Protein AF-A0A0B6YN36-F1 (afdb_monomer_lite)

Structure (mmCIF, N/CA/C/O backbone):
data_AF-A0A0B6YN36-F1
#
_entry.id   AF-A0A0B6YN36-F1
#
loop_
_atom_site.group_PDB
_atom_site.id
_atom_site.type_symbol
_atom_site.label_atom_id
_atom_site.label_alt_id
_atom_site.label_comp_id
_atom_site.label_asym_id
_atom_site.label_entity_id
_atom_site.label_seq_id
_atom_site.pdbx_PDB_ins_code
_atom_site.Cartn_x
_atom_site.Cartn_y
_atom_site.Cartn_z
_atom_site.occupancy
_atom_site.B_iso_or_equiv
_atom_site.auth_seq_id
_atom_site.auth_comp_id
_atom_site.auth_asym_id
_atom_site.auth_atom_id
_atom_site.pdbx_PDB_model_num
ATOM 1 N N . ALA A 1 1 ? -11.663 0.004 -3.589 1.00 54.53 1 ALA A N 1
ATOM 2 C CA . ALA A 1 1 ? -11.989 -1.313 -4.179 1.00 54.53 1 ALA A CA 1
ATOM 3 C C . ALA A 1 1 ? -11.837 -2.458 -3.167 1.00 54.53 1 ALA A C 1
ATOM 5 O O . ALA A 1 1 ? -12.835 -3.086 -2.861 1.00 54.53 1 ALA A O 1
ATOM 6 N N . THR A 1 2 ? -10.666 -2.686 -2.560 1.00 64.06 2 THR A N 1
ATOM 7 C CA . THR A 1 2 ? -10.446 -3.819 -1.628 1.00 64.06 2 THR A CA 1
ATOM 8 C C . THR A 1 2 ? -11.344 -3.810 -0.385 1.00 64.06 2 THR A C 1
ATOM 10 O O . THR A 1 2 ? -12.004 -4.803 -0.109 1.00 64.06 2 THR A O 1
ATOM 13 N N . VAL A 1 3 ? -11.452 -2.675 0.317 1.00 74.69 3 VAL A N 1
ATOM 14 C CA . VAL A 1 3 ? -12.303 -2.520 1.520 1.00 74.69 3 VAL A CA 1
ATOM 15 C C . VAL A 1 3 ? -13.787 -2.799 1.232 1.00 74.69 3 VAL A C 1
ATOM 17 O O . VAL A 1 3 ? -14.482 -3.404 2.041 1.00 74.69 3 VAL A O 1
ATOM 20 N N . LYS A 1 4 ? -14.256 -2.428 0.035 1.00 72.19 4 LYS A N 1
ATOM 21 C CA . LYS A 1 4 ? -15.615 -2.721 -0.438 1.00 72.19 4 LYS A CA 1
ATOM 22 C C . LYS A 1 4 ? -15.835 -4.221 -0.608 1.00 72.19 4 LYS A C 1
ATOM 24 O O . LYS A 1 4 ? -16.845 -4.742 -0.153 1.00 72.19 4 LYS A O 1
ATOM 29 N N . THR A 1 5 ? -14.889 -4.919 -1.232 1.00 72.25 5 THR A N 1
ATOM 30 C CA . THR A 1 5 ? -14.977 -6.374 -1.417 1.00 72.25 5 THR A CA 1
ATOM 31 C C . THR A 1 5 ? -14.881 -7.131 -0.086 1.00 72.25 5 THR A C 1
ATOM 33 O O . THR A 1 5 ? -15.433 -8.219 0.032 1.00 72.25 5 THR A O 1
ATOM 36 N N . LEU A 1 6 ? -14.255 -6.538 0.937 1.00 78.38 6 LEU A N 1
ATOM 37 C CA . LEU A 1 6 ? -14.277 -7.044 2.317 1.00 78.38 6 LEU A CA 1
ATOM 38 C C . LEU A 1 6 ? -15.616 -6.794 3.040 1.00 78.38 6 LEU A C 1
ATOM 40 O O . LEU A 1 6 ? -15.822 -7.310 4.135 1.00 78.38 6 LEU A O 1
ATOM 44 N N . GLY A 1 7 ? -16.532 -6.020 2.449 1.00 81.19 7 GLY A N 1
ATOM 45 C CA . GLY A 1 7 ? -17.856 -5.742 3.008 1.00 81.19 7 GLY A CA 1
ATOM 46 C C . GLY A 1 7 ? -17.851 -4.781 4.197 1.00 81.19 7 GLY A C 1
ATOM 47 O O . GLY A 1 7 ? -18.802 -4.777 4.973 1.00 81.19 7 GLY A O 1
ATOM 48 N N . TRP A 1 8 ? -16.793 -3.985 4.374 1.00 87.88 8 TRP A N 1
ATOM 49 C CA . TRP A 1 8 ? -16.744 -3.002 5.456 1.00 87.88 8 TRP A CA 1
ATOM 50 C C . TRP A 1 8 ? -17.666 -1.827 5.123 1.00 87.88 8 TRP A C 1
ATOM 52 O O . TRP A 1 8 ? -17.735 -1.398 3.972 1.00 87.88 8 TRP A O 1
ATOM 62 N N . THR A 1 9 ? -18.377 -1.311 6.122 1.00 88.00 9 THR A N 1
ATOM 63 C CA . THR A 1 9 ? -19.342 -0.208 5.951 1.00 88.00 9 THR A CA 1
ATOM 64 C C . THR A 1 9 ? -19.030 0.999 6.823 1.00 88.00 9 THR A C 1
ATOM 66 O O . THR A 1 9 ? -19.463 2.101 6.500 1.00 88.00 9 THR A O 1
ATOM 69 N N . ASP A 1 10 ? -18.278 0.797 7.903 1.00 90.62 10 ASP A N 1
ATOM 70 C CA . ASP A 1 10 ? -17.895 1.825 8.859 1.00 90.62 10 ASP A CA 1
ATOM 71 C C . ASP A 1 10 ? -16.435 1.614 9.268 1.00 90.62 10 ASP A C 1
ATOM 73 O O . ASP A 1 10 ? -16.076 0.525 9.716 1.00 90.62 10 ASP A O 1
ATOM 77 N N . VAL A 1 11 ? -15.576 2.606 9.020 1.00 92.62 11 VAL A N 1
ATOM 78 C CA . VAL A 1 11 ? -14.118 2.462 9.149 1.00 92.62 11 VAL A CA 1
ATOM 79 C C . VAL A 1 11 ? -13.475 3.682 9.806 1.00 92.62 11 VAL A C 1
ATOM 81 O O . VAL A 1 11 ? -13.771 4.827 9.457 1.00 92.62 11 VAL A O 1
ATOM 84 N N . ALA A 1 12 ? -12.529 3.441 10.712 1.00 95.44 12 ALA A N 1
ATOM 85 C CA . ALA A 1 12 ? -11.555 4.446 11.123 1.00 95.44 12 ALA A CA 1
ATOM 86 C C . ALA A 1 12 ? -10.439 4.522 10.070 1.00 95.44 12 ALA A C 1
ATOM 88 O O . ALA A 1 12 ? -9.850 3.501 9.723 1.00 95.44 12 ALA A O 1
ATOM 89 N N . PHE A 1 13 ? -10.140 5.711 9.548 1.00 95.31 13 PHE A N 1
ATOM 90 C CA . PHE A 1 13 ? -9.098 5.919 8.539 1.00 95.31 13 PHE A CA 1
ATOM 91 C C . PHE A 1 13 ? -7.965 6.763 9.118 1.00 95.31 13 PHE A C 1
ATOM 93 O O . PHE A 1 13 ? -8.130 7.963 9.324 1.00 95.31 13 PHE A O 1
ATOM 100 N N . LEU A 1 14 ? -6.821 6.136 9.369 1.00 97.00 14 LEU A N 1
ATOM 101 C CA . LEU A 1 14 ? -5.641 6.745 9.965 1.00 97.00 14 LEU A CA 1
ATOM 102 C C . LEU A 1 14 ? -4.630 7.090 8.869 1.00 97.00 14 LEU A C 1
ATOM 104 O O . LEU A 1 14 ? -4.188 6.199 8.144 1.00 97.00 14 LEU A O 1
ATOM 108 N N . ALA A 1 15 ? -4.221 8.354 8.773 1.00 94.69 15 ALA A N 1
ATOM 109 C CA . ALA A 1 15 ? -3.165 8.796 7.858 1.00 94.69 15 ALA A CA 1
ATOM 110 C C . ALA A 1 15 ? -2.418 10.016 8.411 1.00 94.69 15 ALA A C 1
ATOM 112 O O . ALA A 1 15 ? -2.969 10.766 9.216 1.00 94.69 15 ALA A O 1
ATOM 113 N N . GLN A 1 16 ? -1.170 10.226 7.983 1.00 90.38 16 GLN A N 1
ATOM 114 C CA . GLN A 1 16 ? -0.423 11.449 8.316 1.00 90.38 16 GLN A CA 1
ATOM 115 C C . GLN A 1 16 ? -0.814 12.601 7.384 1.00 90.38 16 GLN A C 1
ATOM 117 O O . GLN A 1 16 ? -1.355 13.611 7.836 1.00 90.38 16 GLN A O 1
ATOM 122 N N . ASP A 1 17 ? -0.603 12.401 6.080 1.00 79.38 17 ASP A N 1
ATOM 123 C CA . ASP A 1 17 ? -0.601 13.509 5.117 1.00 79.38 17 ASP A CA 1
ATOM 124 C C . ASP A 1 17 ? -1.552 13.307 3.931 1.00 79.38 17 ASP A C 1
ATOM 126 O O . ASP A 1 17 ? -1.971 14.278 3.305 1.00 79.38 17 ASP A O 1
ATOM 130 N N . ASP A 1 18 ? -1.928 12.063 3.624 1.00 84.62 18 ASP A N 1
ATOM 131 C CA . ASP A 1 18 ? -2.767 11.753 2.467 1.00 84.62 18 ASP A CA 1
ATOM 132 C C . ASP A 1 18 ? -4.143 11.224 2.884 1.00 84.62 18 ASP A C 1
ATOM 134 O O . ASP A 1 18 ? -4.316 10.069 3.267 1.00 84.62 18 ASP A O 1
ATOM 138 N N . PHE A 1 19 ? -5.141 12.095 2.764 1.00 86.69 19 PHE A N 1
ATOM 139 C CA . PHE A 1 19 ? -6.553 11.766 2.960 1.00 86.69 19 PHE A CA 1
ATOM 140 C C . PHE A 1 19 ? -7.330 11.704 1.643 1.00 86.69 19 PHE A C 1
ATOM 142 O O . PHE A 1 19 ? -8.551 11.541 1.663 1.00 86.69 19 PHE A O 1
ATOM 149 N N . SER A 1 20 ? -6.658 11.789 0.488 1.00 85.19 20 SER A N 1
ATOM 150 C CA . SER A 1 20 ? -7.321 11.670 -0.814 1.00 85.19 20 SER A CA 1
ATOM 151 C C . SER A 1 20 ? -8.151 10.380 -0.973 1.00 85.19 20 SER A C 1
ATOM 153 O O . SER A 1 20 ? -9.236 10.461 -1.564 1.00 85.19 20 SER A O 1
ATOM 155 N N . PRO A 1 21 ? -7.787 9.221 -0.368 1.00 84.62 21 PRO A N 1
ATOM 156 C CA . PRO A 1 21 ? -8.627 8.026 -0.447 1.00 84.62 21 PRO A CA 1
ATOM 157 C C . PRO A 1 21 ? -9.983 8.169 0.260 1.00 84.62 21 PRO A C 1
ATOM 159 O O . PRO A 1 21 ? -10.945 7.512 -0.138 1.00 84.62 21 PRO A O 1
ATOM 162 N N . VAL A 1 22 ? -10.103 9.040 1.272 1.00 84.44 22 VAL A N 1
ATOM 163 C CA . VAL A 1 22 ? -11.345 9.216 2.050 1.00 84.44 22 VAL A CA 1
ATOM 164 C C . VAL A 1 22 ? -12.499 9.690 1.174 1.00 84.44 22 VAL A C 1
ATOM 166 O O . VAL A 1 22 ? -13.628 9.230 1.349 1.00 84.44 22 VAL A O 1
ATOM 169 N N . LEU A 1 23 ? -12.229 10.566 0.201 1.00 79.50 23 LEU A N 1
ATOM 170 C CA . LEU A 1 23 ? -13.250 11.044 -0.736 1.00 79.50 23 LEU A CA 1
ATOM 171 C C . LEU A 1 23 ? -13.818 9.884 -1.558 1.00 79.50 23 LEU A C 1
ATOM 173 O O . LEU A 1 23 ? -15.033 9.703 -1.628 1.00 79.50 23 LEU A O 1
ATOM 177 N N . SER A 1 24 ? -12.934 9.043 -2.096 1.00 78.75 24 SER A N 1
ATOM 178 C CA . SER A 1 24 ? -13.323 7.859 -2.868 1.00 78.75 24 SER A CA 1
ATOM 179 C C . SER A 1 24 ? -14.121 6.860 -2.023 1.00 78.75 24 SER A C 1
ATOM 181 O O . SER A 1 24 ? -15.105 6.299 -2.498 1.00 78.75 24 SER A O 1
ATOM 183 N N . LEU A 1 25 ? -13.748 6.669 -0.752 1.00 80.56 25 LEU A N 1
ATOM 184 C CA . LEU A 1 25 ? -14.471 5.789 0.174 1.00 80.56 25 LEU A CA 1
ATOM 185 C C . LEU A 1 25 ? -15.880 6.316 0.498 1.00 80.56 25 LEU A C 1
ATOM 187 O O . LEU A 1 25 ? -16.833 5.540 0.520 1.00 80.56 25 LEU A O 1
ATOM 191 N N . ARG A 1 26 ? -16.049 7.631 0.684 1.00 73.88 26 ARG A N 1
ATOM 192 C CA . ARG A 1 26 ? -17.368 8.237 0.945 1.00 73.88 26 ARG A CA 1
ATOM 193 C C . ARG A 1 26 ? -18.327 8.106 -0.236 1.00 73.88 26 ARG A C 1
ATOM 195 O O . ARG A 1 26 ? -19.510 7.841 -0.029 1.00 73.88 26 ARG A O 1
ATOM 202 N N . HIS A 1 27 ? -17.834 8.251 -1.467 1.00 73.56 27 HIS A N 1
ATOM 203 C CA . HIS A 1 27 ? -18.650 8.049 -2.671 1.00 73.56 27 HIS A CA 1
ATOM 204 C C . HIS A 1 27 ? -19.194 6.616 -2.793 1.00 73.56 27 HIS A C 1
ATOM 206 O O . HIS A 1 27 ? -20.240 6.398 -3.399 1.00 73.56 27 HIS A O 1
ATOM 212 N N . GLU A 1 28 ? -18.540 5.656 -2.144 1.00 71.38 28 GLU A N 1
ATOM 213 C CA . GLU A 1 28 ? -18.919 4.241 -2.101 1.00 71.38 28 GLU A CA 1
ATOM 214 C C . GLU A 1 28 ? -19.850 3.897 -0.916 1.00 71.38 28 GLU A C 1
ATOM 216 O O . GLU A 1 28 ? -20.014 2.727 -0.580 1.00 71.38 28 GLU A O 1
ATOM 221 N N . LYS A 1 29 ? -20.487 4.899 -0.286 1.00 78.31 29 LYS A N 1
ATOM 222 C CA . LYS A 1 29 ? -21.401 4.759 0.871 1.00 78.31 29 LYS A CA 1
ATOM 223 C C . LYS A 1 29 ? -20.761 4.164 2.136 1.00 78.31 29 LYS A C 1
ATOM 225 O O . LYS A 1 29 ? -21.487 3.707 3.017 1.00 78.31 29 LYS A O 1
ATOM 230 N N . LEU A 1 30 ? -19.434 4.197 2.260 1.00 84.50 30 LEU A N 1
ATOM 231 C CA . LEU A 1 30 ? -18.767 3.897 3.526 1.00 84.50 30 LEU A CA 1
ATOM 232 C C . LEU A 1 30 ? -18.851 5.096 4.472 1.00 84.50 30 LEU A C 1
ATOM 234 O O . LEU A 1 30 ? -18.564 6.234 4.084 1.00 84.50 30 LEU A O 1
ATOM 238 N N . GLN A 1 31 ? -19.175 4.831 5.734 1.00 88.69 31 GLN A N 1
ATOM 239 C CA . GLN A 1 31 ? -18.912 5.769 6.814 1.00 88.69 31 GLN A CA 1
ATOM 240 C C . GLN A 1 31 ? -17.415 5.737 7.119 1.00 88.69 31 GLN A C 1
ATOM 242 O O . GLN A 1 31 ? -16.824 4.680 7.331 1.00 88.69 31 GLN A O 1
ATOM 247 N N . VAL A 1 32 ? -16.783 6.908 7.062 1.00 91.00 32 VAL A N 1
ATOM 248 C CA . VAL A 1 32 ? -15.342 7.047 7.272 1.00 91.00 32 VAL A CA 1
ATOM 249 C C . VAL A 1 32 ? -15.111 8.066 8.368 1.00 91.00 32 VAL A C 1
ATOM 251 O O . VAL A 1 32 ? -15.502 9.231 8.221 1.00 91.00 32 VAL A O 1
ATOM 254 N N . TRP A 1 33 ? -14.436 7.632 9.425 1.00 94.06 33 TRP A N 1
ATOM 255 C CA . TRP A 1 33 ? -13.959 8.483 10.502 1.00 94.06 33 TRP A CA 1
ATOM 256 C C . TRP A 1 33 ? -12.461 8.759 10.314 1.00 94.06 33 TRP A C 1
ATOM 258 O O . TRP A 1 33 ? -11.636 7.889 10.599 1.00 94.06 33 TRP A O 1
ATOM 268 N N . PRO A 1 34 ? -12.091 9.922 9.749 1.00 93.50 34 PRO A N 1
ATOM 269 C CA . PRO A 1 34 ? -10.696 10.250 9.505 1.00 93.50 34 PRO A CA 1
ATOM 270 C C . PRO A 1 34 ? -10.000 10.636 10.813 1.00 93.50 34 PRO A C 1
ATOM 272 O O . PRO A 1 34 ? -10.441 11.543 11.515 1.00 93.50 34 PRO A O 1
ATOM 275 N N . LEU A 1 35 ? -8.876 9.987 11.091 1.00 94.50 35 LEU A N 1
ATOM 276 C CA . LEU A 1 35 ? -7.977 10.276 12.198 1.00 94.50 35 LEU A CA 1
ATOM 277 C C . LEU A 1 35 ? -6.630 10.721 11.636 1.00 94.50 35 LEU A C 1
ATOM 279 O O . LEU A 1 35 ? -5.944 9.969 10.937 1.00 94.50 35 LEU A O 1
ATOM 283 N N . ARG A 1 36 ? -6.243 11.960 11.941 1.00 94.38 36 ARG A N 1
ATOM 284 C CA . ARG A 1 36 ? -4.934 12.485 11.558 1.00 94.38 36 ARG A CA 1
ATOM 285 C C . ARG A 1 36 ? -3.878 12.022 12.541 1.00 94.38 36 ARG A C 1
ATOM 287 O O . ARG A 1 36 ? -3.927 12.376 13.711 1.00 94.38 36 ARG A O 1
ATOM 294 N N . LEU A 1 37 ? -2.934 11.239 12.038 1.00 95.69 37 LEU A N 1
ATOM 295 C CA . LEU A 1 37 ? -1.740 10.834 12.762 1.00 95.69 37 LEU A CA 1
ATOM 296 C C . LEU A 1 37 ? -0.782 12.029 12.931 1.00 95.69 37 LEU A C 1
ATOM 298 O O . LEU A 1 37 ? -0.798 12.935 12.093 1.00 95.69 37 LEU A O 1
ATOM 302 N N . PRO A 1 38 ? 0.092 12.023 13.956 1.00 94.00 38 PRO A N 1
ATOM 303 C CA . PRO A 1 38 ? 1.095 13.070 14.128 1.00 94.00 38 PRO A CA 1
ATOM 304 C C . PRO A 1 38 ? 1.993 13.213 12.896 1.00 94.00 38 PRO A C 1
ATOM 306 O O . PRO A 1 38 ? 2.371 12.224 12.259 1.00 94.00 38 PRO A O 1
ATOM 309 N N . ASN A 1 39 ? 2.394 14.448 12.584 1.00 88.31 39 ASN A N 1
ATOM 310 C CA . ASN A 1 39 ? 3.251 14.731 11.425 1.00 88.31 39 ASN A CA 1
ATOM 311 C C . ASN A 1 39 ? 4.633 14.056 11.545 1.00 88.31 39 ASN A C 1
ATOM 313 O O . ASN A 1 39 ? 5.259 13.730 10.540 1.00 88.31 39 ASN A O 1
ATOM 317 N N . MET A 1 40 ? 5.116 13.823 12.770 1.00 89.31 40 MET A N 1
ATOM 318 C CA . MET A 1 40 ? 6.363 13.105 13.033 1.00 89.31 40 MET A CA 1
ATOM 319 C C . MET A 1 40 ? 6.110 11.961 14.010 1.00 89.31 40 MET A C 1
ATOM 321 O O . MET A 1 40 ? 5.694 12.192 15.136 1.00 89.31 40 MET A O 1
ATOM 325 N N . ILE A 1 41 ? 6.396 10.728 13.588 1.00 92.12 41 ILE A N 1
ATOM 326 C CA . ILE A 1 41 ? 6.287 9.534 14.435 1.00 92.12 41 ILE A CA 1
ATOM 327 C C . ILE A 1 41 ? 7.621 8.798 14.393 1.00 92.12 41 ILE A C 1
ATOM 329 O O . ILE A 1 41 ? 7.884 7.982 13.508 1.00 92.12 41 ILE A O 1
ATOM 333 N N . SER A 1 42 ? 8.484 9.097 15.359 1.00 89.25 42 SER A N 1
ATOM 334 C CA . SER A 1 42 ? 9.793 8.449 15.495 1.00 89.25 42 SER A CA 1
ATOM 335 C C . SER A 1 42 ? 9.735 7.189 16.359 1.00 89.25 42 SER A C 1
ATOM 337 O O . SER A 1 42 ? 10.513 6.260 16.141 1.00 89.25 42 SER A O 1
ATOM 339 N N . THR A 1 43 ? 8.792 7.119 17.303 1.00 93.88 43 THR A N 1
ATOM 340 C CA . THR A 1 43 ? 8.650 5.996 18.238 1.00 93.88 43 THR A CA 1
ATOM 341 C C . THR A 1 43 ? 7.186 5.621 18.452 1.00 93.88 43 THR A C 1
ATOM 343 O O . THR A 1 43 ? 6.284 6.423 18.228 1.00 93.88 43 THR A O 1
ATOM 346 N N . SER A 1 44 ? 6.943 4.399 18.928 1.00 92.44 44 SER A N 1
ATOM 347 C CA . SER A 1 44 ? 5.603 3.939 19.316 1.00 92.44 44 SER A CA 1
ATOM 348 C C . SER A 1 44 ? 5.075 4.578 20.603 1.00 92.44 44 SER A C 1
ATOM 350 O O . SER A 1 44 ? 3.902 4.415 20.913 1.00 92.44 44 SER A O 1
ATOM 352 N N . SER A 1 45 ? 5.925 5.257 21.375 1.00 94.19 45 SER A N 1
ATOM 353 C CA . SER A 1 45 ? 5.563 5.878 22.659 1.00 94.19 45 SER A CA 1
ATOM 354 C C . SER A 1 45 ? 5.309 7.381 22.535 1.00 94.19 45 SER A C 1
ATOM 356 O O . SER A 1 45 ? 5.226 8.070 23.548 1.00 94.19 45 SER A O 1
ATOM 358 N N . ASP A 1 46 ? 5.216 7.891 21.306 1.00 95.44 46 ASP A N 1
ATOM 359 C CA . ASP A 1 46 ? 4.853 9.278 21.038 1.00 95.44 46 ASP A CA 1
ATOM 360 C C . ASP A 1 46 ? 3.502 9.618 21.692 1.00 95.44 46 ASP A C 1
ATOM 362 O O . ASP A 1 46 ? 2.518 8.897 21.519 1.00 95.44 46 ASP A O 1
ATOM 366 N N . SER A 1 47 ? 3.459 10.686 22.489 1.00 94.50 47 SER A N 1
ATOM 367 C CA . SER A 1 47 ? 2.294 11.004 23.322 1.00 94.50 47 SER A CA 1
ATOM 368 C C . SER A 1 47 ? 1.073 11.409 22.499 1.00 94.50 47 SER A C 1
ATOM 370 O O . SER A 1 47 ? -0.056 11.094 22.884 1.00 94.50 47 SER A O 1
ATOM 372 N N . GLU A 1 48 ? 1.277 12.069 21.358 1.00 95.62 48 GLU A N 1
ATOM 373 C CA . GLU A 1 48 ? 0.191 12.459 20.466 1.00 95.62 48 GLU A CA 1
ATOM 374 C C . GLU A 1 48 ? -0.380 11.232 19.748 1.00 95.62 48 GLU A C 1
ATOM 376 O O . GLU A 1 48 ? -1.600 11.050 19.728 1.00 95.62 48 GLU A O 1
ATOM 381 N N . LEU A 1 49 ? 0.485 10.336 19.259 1.00 97.19 49 LEU A N 1
ATOM 382 C CA . LEU A 1 49 ? 0.084 9.043 18.702 1.00 97.19 49 LEU A CA 1
ATOM 383 C C . LEU A 1 49 ? -0.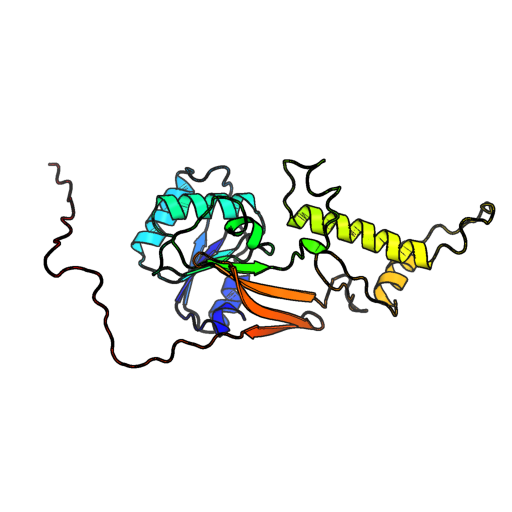712 8.221 19.720 1.00 97.19 49 LEU A C 1
ATOM 385 O O . LEU A 1 49 ? -1.772 7.693 19.390 1.00 97.19 49 LEU A O 1
ATOM 389 N N . GLN A 1 50 ? -0.220 8.120 20.957 1.00 96.69 50 GLN A N 1
ATOM 390 C CA . GLN A 1 50 ? -0.892 7.386 22.029 1.00 96.69 50 GLN A CA 1
ATOM 391 C C . GLN A 1 50 ? -2.284 7.961 22.304 1.00 96.69 50 GLN A C 1
ATOM 393 O O . GLN A 1 50 ? -3.247 7.204 22.377 1.00 96.69 50 GLN A O 1
ATOM 398 N N . ARG A 1 51 ? -2.419 9.291 22.374 1.00 96.50 51 ARG A N 1
ATOM 399 C CA . ARG A 1 51 ? -3.714 9.961 22.562 1.00 96.50 51 ARG A CA 1
ATOM 400 C C . ARG A 1 51 ? -4.706 9.629 21.445 1.00 96.50 51 ARG A C 1
ATOM 402 O O . ARG A 1 51 ? -5.843 9.283 21.741 1.00 96.50 51 ARG A O 1
ATOM 409 N N . ILE A 1 52 ? -4.273 9.689 20.185 1.00 96.75 52 ILE A N 1
ATOM 410 C CA . ILE A 1 52 ? -5.123 9.370 19.024 1.00 96.75 52 ILE A CA 1
ATOM 411 C C . ILE A 1 52 ? -5.571 7.906 19.052 1.00 96.75 52 ILE A C 1
ATOM 413 O O . ILE A 1 52 ? -6.721 7.595 18.753 1.00 96.75 52 ILE A O 1
ATOM 417 N N . LEU A 1 53 ? -4.678 6.987 19.419 1.00 96.69 53 LEU A N 1
ATOM 418 C CA . LEU A 1 53 ? -5.022 5.569 19.504 1.00 96.69 53 LEU A CA 1
ATOM 419 C C . LEU A 1 53 ? -5.911 5.247 20.715 1.00 96.69 53 LEU A C 1
ATOM 421 O O . LEU A 1 53 ? -6.734 4.340 20.630 1.00 96.69 53 LEU A O 1
ATOM 425 N N . ILE A 1 54 ? -5.802 5.992 21.816 1.00 96.19 54 ILE A N 1
ATOM 426 C CA . ILE A 1 54 ? -6.753 5.902 22.934 1.00 96.19 54 ILE A CA 1
ATOM 427 C C . ILE A 1 54 ? -8.146 6.346 22.474 1.00 96.19 54 ILE A C 1
ATOM 429 O O . ILE A 1 54 ? -9.102 5.608 22.684 1.00 96.19 54 ILE A O 1
ATOM 433 N N . GLU A 1 55 ? -8.254 7.469 21.760 1.00 95.56 55 GLU A N 1
ATOM 434 C CA . GLU A 1 55 ? -9.525 7.929 21.179 1.00 95.56 55 GLU A CA 1
ATOM 435 C C . GLU A 1 55 ? -10.108 6.891 20.202 1.00 95.56 55 GLU A C 1
ATOM 437 O O . GLU A 1 55 ? -11.301 6.589 20.229 1.00 95.56 55 GLU A O 1
ATOM 442 N N . LEU A 1 56 ? -9.257 6.266 19.379 1.00 95.38 56 LEU A N 1
ATOM 443 C CA . LEU A 1 56 ? -9.670 5.158 18.517 1.00 95.38 56 LEU A CA 1
ATOM 444 C C . LEU A 1 56 ? -10.220 3.980 19.327 1.00 95.38 56 LEU A C 1
ATOM 446 O O . LEU A 1 56 ? -11.245 3.412 18.954 1.00 95.38 56 LEU A O 1
ATOM 450 N N . ARG A 1 57 ? -9.572 3.617 20.434 1.00 93.38 57 ARG A N 1
ATOM 451 C CA . ARG A 1 57 ? -10.038 2.539 21.311 1.00 93.38 57 ARG A CA 1
ATOM 452 C C . ARG A 1 57 ? -11.400 2.851 21.922 1.00 93.38 57 ARG A C 1
ATOM 454 O O . ARG A 1 57 ? -12.267 1.986 21.929 1.00 93.38 57 ARG A O 1
ATOM 461 N N . GLU A 1 58 ? -11.584 4.074 22.404 1.00 93.00 58 GLU A N 1
ATOM 462 C CA . GLU A 1 58 ? -12.835 4.548 23.007 1.00 93.00 58 GLU A CA 1
ATOM 463 C C . GLU A 1 58 ? -13.981 4.647 21.993 1.00 93.00 58 GLU A C 1
ATOM 465 O O . GLU A 1 58 ? -15.146 4.586 22.372 1.00 93.00 58 GLU A O 1
ATOM 470 N N . SER A 1 59 ? -13.668 4.749 20.698 1.00 91.25 59 SER A N 1
ATOM 471 C CA . SER A 1 59 ? -14.677 4.750 19.635 1.00 91.25 59 SER A CA 1
ATOM 472 C C . SER A 1 59 ? -15.311 3.381 19.355 1.00 91.25 59 SER A C 1
ATOM 474 O O . SER A 1 59 ? -16.274 3.321 18.593 1.00 91.25 59 SER A O 1
ATOM 476 N N . GLU A 1 60 ? -14.754 2.293 19.909 1.00 89.06 60 GLU A N 1
ATOM 477 C CA . GLU A 1 60 ? -15.214 0.901 19.732 1.00 89.06 60 GLU A CA 1
ATOM 478 C C . GLU A 1 60 ? -15.318 0.439 18.265 1.00 89.06 60 GLU A C 1
ATOM 480 O O . GLU A 1 60 ? -16.023 -0.511 17.925 1.00 89.06 60 GLU A O 1
ATOM 485 N N . ARG A 1 61 ? -14.590 1.096 17.358 1.00 90.69 61 ARG A N 1
ATOM 486 C CA . ARG A 1 61 ? -14.604 0.756 15.935 1.00 90.69 61 ARG A CA 1
ATOM 487 C C . ARG A 1 61 ? -13.813 -0.514 15.666 1.00 90.69 61 ARG A C 1
ATOM 489 O O . ARG A 1 61 ? -12.627 -0.614 15.963 1.00 90.69 61 ARG A O 1
ATOM 496 N N . GLU A 1 62 ? -14.464 -1.455 14.997 1.00 92.31 62 GLU A N 1
ATOM 497 C CA . GLU A 1 62 ? -13.888 -2.766 14.697 1.00 92.31 62 GLU A CA 1
ATOM 498 C C . GLU A 1 62 ? -13.063 -2.803 13.405 1.00 92.31 62 GLU A C 1
ATOM 500 O O . GLU A 1 62 ? -12.410 -3.808 13.132 1.00 92.31 62 GLU A O 1
ATOM 505 N N . LYS A 1 63 ? -13.126 -1.763 12.564 1.00 93.88 63 LYS A N 1
ATOM 506 C CA . LYS A 1 63 ? -12.463 -1.731 11.251 1.00 93.88 63 LYS A CA 1
ATOM 507 C C . LYS A 1 63 ? -11.578 -0.500 11.129 1.00 93.88 63 LYS A C 1
ATOM 509 O O . LYS A 1 63 ? -12.063 0.633 11.148 1.00 93.88 63 LYS A O 1
ATOM 514 N N . CYS A 1 64 ? -10.286 -0.733 10.944 1.00 95.50 64 CYS A N 1
ATOM 515 C CA . CYS A 1 64 ? -9.268 0.305 10.864 1.00 95.50 64 CYS A CA 1
ATOM 516 C C . CYS A 1 64 ? -8.533 0.226 9.528 1.00 95.50 64 CYS A C 1
ATOM 518 O O . CYS A 1 64 ? -8.168 -0.852 9.066 1.00 95.50 64 CYS A O 1
ATOM 520 N N . ILE A 1 65 ? -8.271 1.373 8.914 1.00 95.50 65 ILE A N 1
ATOM 521 C CA . ILE A 1 65 ? -7.398 1.508 7.750 1.00 95.50 65 ILE A CA 1
ATOM 522 C C . ILE A 1 65 ? -6.211 2.357 8.179 1.00 95.50 65 ILE A C 1
ATOM 524 O O . ILE A 1 65 ? -6.388 3.504 8.573 1.00 95.50 65 ILE A O 1
ATOM 528 N N . LEU A 1 66 ? -5.007 1.803 8.082 1.00 96.19 66 LEU A N 1
ATOM 529 C CA . LEU A 1 66 ? -3.760 2.525 8.278 1.00 96.19 66 LEU A CA 1
ATOM 530 C C . LEU A 1 66 ? -3.148 2.838 6.915 1.00 96.19 66 LEU A C 1
ATOM 532 O O . LEU A 1 66 ? -2.641 1.945 6.229 1.00 96.19 66 LEU A O 1
ATOM 536 N N . HIS A 1 67 ? -3.200 4.113 6.533 1.00 95.25 67 HIS A N 1
ATOM 537 C CA . HIS A 1 67 ? -2.682 4.603 5.265 1.00 95.25 67 HIS A CA 1
ATOM 538 C C . HIS A 1 67 ? -1.365 5.356 5.435 1.00 95.25 67 HIS A C 1
ATOM 540 O O . HIS A 1 67 ? -1.323 6.456 5.988 1.00 95.25 67 HIS A O 1
ATOM 546 N N . SER A 1 68 ? -0.273 4.756 4.958 1.00 92.56 68 SER A N 1
ATOM 547 C CA . SER A 1 68 ? 1.041 5.400 4.897 1.00 92.56 68 SER A CA 1
ATOM 548 C C . SER A 1 68 ? 1.980 4.659 3.946 1.00 92.56 68 SER A C 1
ATOM 550 O O . SER A 1 68 ? 2.034 3.430 3.940 1.00 92.56 68 SER A O 1
ATOM 552 N N . ASN A 1 69 ? 2.780 5.422 3.199 1.00 88.12 69 ASN A N 1
ATOM 553 C CA . ASN A 1 69 ? 3.894 4.900 2.401 1.00 88.12 69 ASN A CA 1
ATOM 554 C C . ASN A 1 69 ? 5.214 4.861 3.192 1.00 88.12 69 ASN A C 1
ATOM 556 O O . ASN A 1 69 ? 6.242 4.459 2.657 1.00 88.12 69 ASN A O 1
ATOM 560 N N . ASN A 1 70 ? 5.213 5.285 4.460 1.00 90.81 70 ASN A N 1
ATOM 561 C CA . ASN A 1 70 ? 6.395 5.286 5.312 1.00 90.81 70 ASN A CA 1
ATOM 562 C C . ASN A 1 70 ? 6.390 4.060 6.234 1.00 90.81 70 ASN A C 1
ATOM 564 O O . ASN A 1 70 ? 5.611 3.974 7.187 1.00 90.81 70 ASN A O 1
ATOM 568 N N . ARG A 1 71 ? 7.322 3.134 5.991 1.00 90.19 71 ARG A N 1
ATOM 569 C CA . ARG A 1 71 ? 7.490 1.905 6.778 1.00 90.19 71 ARG A CA 1
ATOM 570 C C . ARG A 1 71 ? 7.601 2.161 8.282 1.00 90.19 71 ARG A C 1
ATOM 572 O O . ARG A 1 71 ? 7.000 1.441 9.078 1.00 90.19 71 ARG A O 1
ATOM 579 N N . ASN A 1 72 ? 8.385 3.162 8.682 1.00 90.88 72 ASN A N 1
ATOM 580 C CA . ASN A 1 72 ? 8.651 3.437 10.095 1.00 90.88 72 ASN A CA 1
ATOM 581 C C . ASN A 1 72 ? 7.392 3.923 10.810 1.00 90.88 72 ASN A C 1
ATOM 583 O O . ASN A 1 72 ? 7.137 3.522 11.943 1.00 90.88 72 ASN A O 1
ATOM 587 N N . VAL A 1 73 ? 6.576 4.719 10.122 1.00 93.25 73 VAL A N 1
ATOM 588 C CA . VAL A 1 73 ? 5.278 5.173 10.628 1.00 93.25 73 VAL A CA 1
ATOM 589 C C . VAL A 1 73 ? 4.357 3.983 10.839 1.00 93.25 73 VAL A C 1
ATOM 591 O O . VAL A 1 73 ? 3.852 3.807 11.944 1.00 93.25 73 VAL A O 1
ATOM 594 N N . VAL A 1 74 ? 4.202 3.121 9.829 1.00 93.69 74 VAL A N 1
ATOM 595 C CA . VAL A 1 74 ? 3.361 1.919 9.941 1.00 93.69 74 VAL A CA 1
ATOM 596 C C . VAL A 1 74 ? 3.819 1.045 11.106 1.00 93.69 74 VAL A C 1
ATOM 598 O O . VAL A 1 74 ? 3.020 0.693 11.969 1.00 93.69 74 VAL A O 1
ATOM 601 N N . MET A 1 75 ? 5.121 0.765 11.198 1.00 92.38 75 MET A N 1
ATOM 602 C CA . MET A 1 75 ? 5.698 -0.044 12.272 1.00 92.38 75 MET A CA 1
ATOM 603 C C . MET A 1 75 ? 5.459 0.565 13.663 1.00 92.38 75 MET A C 1
ATOM 605 O O . MET A 1 75 ? 5.118 -0.155 14.601 1.00 92.38 75 MET A O 1
ATOM 609 N N . ASN A 1 76 ? 5.644 1.877 13.821 1.00 94.38 76 ASN A N 1
ATOM 610 C CA . ASN A 1 76 ? 5.454 2.556 15.102 1.00 94.38 76 ASN A CA 1
ATOM 611 C C . ASN A 1 76 ? 3.978 2.613 15.510 1.00 94.38 76 ASN A C 1
ATOM 613 O O . ASN A 1 76 ? 3.678 2.382 16.681 1.00 94.38 76 ASN A O 1
ATOM 617 N N . VAL A 1 77 ? 3.065 2.832 14.558 1.00 95.69 77 VAL A N 1
ATOM 618 C CA . VAL A 1 77 ? 1.615 2.775 14.796 1.00 95.69 77 VAL A CA 1
ATOM 619 C C . VAL A 1 77 ? 1.191 1.365 15.200 1.00 95.69 77 VAL A C 1
ATOM 621 O O . VAL A 1 77 ? 0.504 1.221 16.204 1.00 95.69 77 VAL A O 1
ATOM 624 N N . LEU A 1 78 ? 1.641 0.318 14.499 1.00 94.25 78 LEU A N 1
ATOM 625 C CA . LEU A 1 78 ? 1.316 -1.070 14.858 1.00 94.25 78 LEU A CA 1
ATOM 626 C C . LEU A 1 78 ? 1.830 -1.442 16.253 1.00 94.25 78 LEU A C 1
ATOM 628 O O . LEU A 1 78 ? 1.103 -2.043 17.039 1.00 94.25 78 LEU A O 1
ATOM 632 N N . LYS A 1 79 ? 3.061 -1.050 16.602 1.00 93.19 79 LYS A N 1
ATOM 633 C CA . LYS A 1 79 ? 3.603 -1.256 17.955 1.00 93.19 79 LYS A CA 1
ATOM 634 C C . LYS A 1 79 ? 2.773 -0.536 19.020 1.00 93.19 79 LYS A C 1
ATOM 636 O O . LYS A 1 79 ? 2.455 -1.132 20.044 1.00 93.19 79 LYS A O 1
ATOM 641 N N . ALA A 1 80 ? 2.414 0.723 18.775 1.00 94.62 80 ALA A N 1
ATOM 642 C CA . ALA A 1 80 ? 1.591 1.512 19.687 1.00 94.62 80 ALA A CA 1
ATOM 643 C C . ALA A 1 80 ? 0.189 0.901 19.853 1.00 94.62 80 ALA A C 1
ATOM 645 O O . ALA A 1 80 ? -0.275 0.716 20.976 1.00 94.62 80 ALA A O 1
ATOM 646 N N . ALA A 1 81 ? -0.440 0.499 18.746 1.00 94.19 81 ALA A N 1
ATOM 647 C CA . ALA A 1 81 ? -1.725 -0.189 18.730 1.00 94.19 81 ALA A CA 1
ATOM 648 C C . ALA A 1 81 ? -1.663 -1.522 19.490 1.00 94.19 81 ALA A C 1
ATOM 650 O O . ALA A 1 81 ? -2.570 -1.835 20.254 1.00 94.19 81 ALA A O 1
ATOM 651 N N . ASN A 1 82 ? -0.574 -2.283 19.350 1.00 91.62 82 ASN A N 1
ATOM 652 C CA . ASN A 1 82 ? -0.367 -3.518 20.102 1.00 91.62 82 ASN A CA 1
ATOM 653 C C . ASN A 1 82 ? -0.287 -3.265 21.615 1.00 91.62 82 ASN A C 1
ATOM 655 O O . ASN A 1 82 ? -0.948 -3.957 22.384 1.00 91.62 82 ASN A O 1
ATOM 659 N N . HIS A 1 83 ? 0.475 -2.250 22.044 1.00 91.38 83 HIS A N 1
ATOM 660 C CA . HIS A 1 83 ? 0.572 -1.869 23.460 1.00 91.38 83 HIS A CA 1
ATOM 661 C C . HIS A 1 83 ? -0.767 -1.405 24.045 1.00 91.38 83 HIS A C 1
ATOM 663 O O . HIS A 1 83 ? -1.034 -1.632 25.220 1.00 91.38 83 HIS A O 1
ATOM 669 N N . LEU A 1 84 ? -1.617 -0.784 23.228 1.00 91.88 84 LEU A N 1
ATOM 670 C CA . LEU A 1 84 ? -2.957 -0.345 23.620 1.00 91.88 84 LEU A CA 1
ATOM 671 C C . LEU A 1 84 ? -4.035 -1.422 23.427 1.00 91.88 84 LEU A C 1
ATOM 673 O O . LEU A 1 84 ? -5.215 -1.133 23.623 1.00 91.88 84 LEU A O 1
ATOM 677 N N . HIS A 1 85 ? -3.640 -2.651 23.077 1.00 90.56 85 HIS A N 1
ATOM 678 C CA . HIS A 1 85 ? -4.528 -3.788 22.824 1.00 90.56 85 HIS A CA 1
ATOM 679 C C . HIS A 1 85 ? -5.544 -3.562 21.698 1.00 90.56 85 HIS A C 1
ATOM 681 O O . HIS A 1 85 ? -6.624 -4.133 21.721 1.00 90.56 85 HIS A O 1
ATOM 687 N N . LEU A 1 86 ? -5.190 -2.765 20.692 1.00 92.31 86 LEU A N 1
ATOM 688 C CA . LEU A 1 86 ? -5.992 -2.547 19.484 1.00 92.31 86 LEU A CA 1
ATOM 689 C C . LEU A 1 86 ? -5.738 -3.592 18.388 1.00 92.31 86 LEU A C 1
ATOM 691 O O . LEU A 1 86 ? -6.469 -3.642 17.402 1.00 92.31 86 LEU A O 1
ATOM 695 N N . LEU A 1 87 ? -4.700 -4.422 18.539 1.00 89.62 87 LEU A N 1
ATOM 696 C CA . LEU A 1 87 ? -4.395 -5.533 17.633 1.00 89.62 87 LEU A CA 1
ATOM 697 C C . LEU A 1 87 ? -4.894 -6.853 18.227 1.00 89.62 87 LEU A C 1
ATOM 699 O O . LEU A 1 87 ? -4.105 -7.676 18.686 1.00 89.62 87 LEU A O 1
ATOM 703 N N . HIS A 1 88 ? -6.209 -7.054 18.232 1.00 84.69 88 HIS A N 1
ATOM 704 C CA . HIS A 1 88 ? -6.838 -8.297 18.680 1.00 84.69 88 HIS A CA 1
ATOM 705 C C . HIS A 1 88 ? -7.890 -8.779 17.679 1.00 84.69 88 HIS A C 1
ATOM 707 O O . HIS A 1 88 ? -8.226 -8.088 16.724 1.00 84.69 88 HIS A O 1
ATOM 713 N N . HIS A 1 89 ? -8.394 -9.994 17.881 1.00 81.62 89 HIS A N 1
ATOM 714 C CA . HIS A 1 89 ? -9.230 -10.705 16.910 1.00 81.62 89 HIS A CA 1
ATOM 715 C C . HIS A 1 89 ? -10.558 -10.020 16.538 1.00 81.62 89 HIS A C 1
ATOM 717 O O . HIS A 1 89 ? -11.134 -10.391 15.520 1.00 81.62 89 HIS A O 1
ATOM 723 N N . SER A 1 90 ? -11.060 -9.063 17.328 1.00 85.88 90 SER A N 1
ATOM 724 C CA . SER A 1 90 ? -12.307 -8.352 17.006 1.00 85.88 90 SER A CA 1
ATOM 725 C C . SER A 1 90 ? -12.088 -7.028 16.271 1.00 85.88 90 SER A C 1
ATOM 727 O O . SER A 1 90 ? -13.066 -6.407 15.869 1.00 85.88 90 SER A O 1
ATOM 729 N N . ILE A 1 91 ? -10.835 -6.602 16.065 1.00 90.75 91 ILE A N 1
ATOM 730 C CA . ILE A 1 91 ? -10.509 -5.410 15.279 1.00 90.75 91 ILE A CA 1
ATOM 731 C C . ILE A 1 91 ? -9.697 -5.833 14.055 1.00 90.75 91 ILE A C 1
ATOM 733 O O . ILE A 1 91 ? -8.583 -6.345 14.168 1.00 90.75 91 ILE A O 1
ATOM 737 N N . ASP A 1 92 ? -10.257 -5.600 12.871 1.00 92.38 92 ASP A N 1
ATOM 738 C CA . ASP A 1 92 ? -9.567 -5.819 11.608 1.00 92.38 92 ASP A CA 1
ATOM 739 C C . ASP A 1 92 ? -8.817 -4.549 11.193 1.00 92.38 92 ASP A C 1
ATOM 741 O O . ASP A 1 92 ? -9.389 -3.458 11.125 1.00 92.38 92 ASP A O 1
ATOM 745 N N . TRP A 1 93 ? -7.542 -4.705 10.845 1.00 95.00 93 TRP A N 1
ATOM 746 C CA . TRP A 1 93 ? -6.698 -3.612 10.360 1.00 95.00 93 TRP A CA 1
ATOM 747 C C . TRP A 1 93 ? -6.306 -3.834 8.908 1.00 95.00 93 TRP A C 1
ATOM 749 O O . TRP A 1 93 ? -5.741 -4.869 8.579 1.00 95.00 93 TRP A O 1
ATOM 759 N N . PHE A 1 94 ? -6.540 -2.852 8.043 1.00 94.75 94 PHE A N 1
ATOM 760 C CA . PHE A 1 94 ? -6.062 -2.844 6.665 1.00 94.75 94 PHE A CA 1
ATOM 761 C C . PHE A 1 94 ? -4.890 -1.874 6.512 1.00 94.75 94 PHE A C 1
ATOM 763 O O . PHE A 1 94 ? -5.038 -0.674 6.733 1.00 94.75 94 PHE A O 1
ATOM 770 N N . ILE A 1 95 ? -3.732 -2.381 6.102 1.00 95.19 95 ILE A N 1
ATOM 771 C CA . ILE A 1 95 ? -2.496 -1.617 5.930 1.00 95.19 95 ILE A CA 1
ATOM 772 C C . ILE A 1 95 ? -2.271 -1.370 4.438 1.00 95.19 95 ILE A C 1
ATOM 774 O O . ILE A 1 95 ? -2.138 -2.319 3.665 1.00 95.19 95 ILE A O 1
ATOM 778 N N . SER A 1 96 ? -2.210 -0.104 4.018 1.00 93.50 96 SER A N 1
ATOM 779 C CA . SER A 1 96 ? -2.022 0.237 2.597 1.00 93.50 96 SER A CA 1
ATOM 780 C C . SER A 1 96 ? -0.564 0.205 2.120 1.00 93.50 96 SER A C 1
ATOM 782 O O . SER A 1 96 ? -0.325 0.292 0.917 1.00 93.50 96 SER A O 1
ATOM 784 N N . TYR A 1 97 ? 0.406 0.059 3.030 1.00 93.56 97 TYR A N 1
ATOM 785 C CA . TYR A 1 97 ? 1.820 -0.062 2.672 1.00 93.56 97 TYR A CA 1
ATOM 786 C C . TYR A 1 97 ? 2.053 -1.293 1.774 1.00 93.56 97 TYR A C 1
ATOM 788 O O . TYR A 1 97 ? 1.585 -2.379 2.121 1.00 93.56 97 TYR A O 1
ATOM 796 N N . PRO A 1 98 ? 2.776 -1.162 0.645 1.00 92.62 98 PRO A N 1
ATOM 797 C CA . PRO A 1 98 ? 2.793 -2.174 -0.416 1.00 92.62 98 PRO A CA 1
ATOM 798 C C . PRO A 1 98 ? 3.802 -3.322 -0.207 1.00 92.62 98 PRO A C 1
ATOM 800 O O . PRO A 1 98 ? 4.057 -4.085 -1.137 1.00 92.62 98 PRO A O 1
ATOM 803 N N . ASP A 1 99 ? 4.382 -3.465 0.983 1.00 92.56 99 ASP A N 1
ATOM 804 C CA . ASP A 1 99 ? 5.173 -4.639 1.385 1.00 92.56 99 ASP A CA 1
ATOM 805 C C . ASP A 1 99 ? 4.712 -5.128 2.767 1.00 92.56 99 ASP A C 1
ATOM 807 O O . ASP A 1 99 ? 5.363 -4.917 3.788 1.00 92.56 99 ASP A O 1
ATOM 811 N N . PHE A 1 100 ? 3.516 -5.718 2.811 1.00 92.38 100 PHE A N 1
ATOM 812 C CA . PHE A 1 100 ? 2.864 -6.166 4.042 1.00 92.38 100 PHE A CA 1
ATOM 813 C C . PHE A 1 100 ? 3.684 -7.183 4.846 1.00 92.38 100 PHE A C 1
ATOM 815 O O . PHE A 1 100 ? 3.724 -7.108 6.076 1.00 92.38 100 PHE A O 1
ATOM 822 N N . GLU A 1 101 ? 4.367 -8.112 4.177 1.00 89.69 101 GLU A N 1
ATOM 823 C CA . GLU A 1 101 ? 5.171 -9.147 4.835 1.00 89.69 101 GLU A CA 1
ATOM 824 C C . GLU A 1 101 ? 6.326 -8.579 5.674 1.00 89.69 101 GLU A C 1
ATOM 826 O O . GLU A 1 101 ? 6.846 -9.272 6.546 1.00 89.69 101 GLU A O 1
ATOM 831 N N . ASP A 1 102 ? 6.688 -7.308 5.491 1.00 87.12 102 ASP A N 1
ATOM 832 C CA . ASP A 1 102 ? 7.729 -6.621 6.264 1.00 87.12 102 ASP A CA 1
ATOM 833 C C . ASP A 1 102 ? 7.319 -6.442 7.736 1.00 87.12 102 ASP A C 1
ATOM 835 O O . ASP A 1 102 ? 8.148 -6.284 8.637 1.00 87.12 102 ASP A O 1
ATOM 839 N N . PHE A 1 103 ? 6.011 -6.506 8.000 1.00 87.44 103 PHE A N 1
ATOM 840 C CA . PHE A 1 103 ? 5.445 -6.391 9.338 1.00 87.44 103 PHE A CA 1
ATOM 841 C C . PHE A 1 103 ? 5.100 -7.741 9.963 1.00 87.44 103 PHE A C 1
ATOM 843 O O . PHE A 1 103 ? 5.054 -7.825 11.188 1.00 87.44 103 PHE A O 1
ATOM 850 N N . VAL A 1 104 ? 4.856 -8.782 9.161 1.00 85.00 104 VAL A N 1
ATOM 851 C CA . VAL A 1 104 ? 4.256 -10.049 9.628 1.00 85.00 104 VAL A CA 1
ATOM 852 C C . VAL A 1 104 ? 5.097 -11.304 9.349 1.00 85.00 104 VAL A C 1
ATOM 854 O O . VAL A 1 104 ? 4.791 -12.362 9.891 1.00 85.00 104 VAL A O 1
ATOM 857 N N . GLY A 1 105 ? 6.148 -11.209 8.527 1.00 63.00 105 GLY A N 1
ATOM 858 C CA . GLY A 1 105 ? 6.914 -12.349 7.999 1.00 63.00 105 GLY A CA 1
ATOM 859 C C . GLY A 1 105 ? 8.293 -12.599 8.627 1.00 63.00 105 GLY A C 1
ATOM 860 O O . GLY A 1 105 ? 9.113 -13.262 8.003 1.00 63.00 105 GLY A O 1
ATOM 861 N N . GLY A 1 106 ? 8.588 -12.061 9.817 1.00 55.97 106 GLY A N 1
ATOM 862 C CA . GLY A 1 106 ? 9.899 -12.202 10.475 1.00 55.97 106 GLY A CA 1
ATOM 863 C C . GLY A 1 106 ? 9.847 -12.936 11.818 1.00 55.97 106 GLY A C 1
ATOM 864 O O . GLY A 1 106 ? 8.911 -12.730 12.595 1.00 55.97 106 GLY A O 1
ATOM 865 N N . ASP A 1 107 ? 10.881 -13.744 12.090 1.00 46.25 107 ASP A N 1
ATOM 866 C CA . ASP A 1 107 ? 11.101 -14.526 13.315 1.00 46.25 107 ASP A CA 1
ATOM 867 C C . ASP A 1 107 ? 10.725 -13.742 14.589 1.00 46.25 107 ASP A C 1
ATOM 869 O O . ASP A 1 107 ? 11.455 -12.868 15.058 1.00 46.25 107 ASP A O 1
ATOM 873 N N . GLY A 1 108 ? 9.553 -14.048 15.154 1.00 50.66 108 GLY A N 1
ATOM 874 C CA . GLY A 1 108 ? 9.160 -13.630 16.503 1.00 50.66 108 GLY A CA 1
ATOM 875 C C . GLY A 1 108 ? 8.202 -12.440 16.637 1.00 50.66 108 GLY A C 1
ATOM 876 O O . GLY A 1 108 ? 7.840 -12.111 17.765 1.00 50.66 108 GLY A O 1
ATOM 877 N N . LYS A 1 109 ? 7.733 -11.803 15.555 1.00 59.56 109 LYS A N 1
ATOM 878 C CA . LYS A 1 109 ? 6.705 -10.741 15.651 1.00 59.56 109 LYS A CA 1
ATOM 879 C C . LYS A 1 109 ? 5.312 -11.284 15.360 1.00 59.56 109 LYS A C 1
ATOM 881 O O . LYS A 1 109 ? 4.737 -11.028 14.306 1.00 59.56 109 LYS A O 1
ATOM 886 N N . ALA A 1 110 ? 4.777 -12.050 16.306 1.00 67.88 110 ALA A N 1
ATOM 887 C CA . ALA A 1 110 ? 3.384 -12.461 16.248 1.00 67.88 110 ALA A CA 1
ATOM 888 C C . ALA A 1 110 ? 2.479 -11.305 16.694 1.00 67.88 110 ALA A C 1
ATOM 890 O O . ALA A 1 110 ? 2.597 -10.818 17.819 1.00 67.88 110 ALA A O 1
ATOM 891 N N . TRP A 1 111 ? 1.574 -10.872 15.819 1.00 81.06 111 TRP A N 1
ATOM 892 C CA . TRP A 1 111 ? 0.494 -9.958 16.195 1.00 81.06 111 TRP A CA 1
ATOM 893 C C . TRP A 1 111 ? -0.724 -10.774 16.626 1.00 81.06 111 TRP A C 1
ATOM 895 O O . TRP A 1 111 ? -1.050 -11.781 16.003 1.00 81.06 111 TRP A O 1
ATOM 905 N N . ALA A 1 112 ? -1.423 -10.342 17.675 1.00 66.12 112 ALA A N 1
ATOM 906 C CA . ALA A 1 112 ? -2.609 -11.048 18.167 1.00 66.12 112 ALA A CA 1
ATOM 907 C C . ALA A 1 112 ? -3.883 -10.770 17.335 1.00 66.12 112 ALA A C 1
ATOM 909 O O . ALA A 1 112 ? -4.924 -11.387 17.568 1.00 66.12 112 ALA A O 1
ATOM 910 N N . GLY A 1 113 ? -3.816 -9.833 16.383 1.00 73.00 113 GLY A N 1
ATOM 911 C CA . GLY A 1 113 ? -4.952 -9.355 15.596 1.00 73.00 113 GLY A CA 1
ATOM 912 C C . GLY A 1 113 ? -5.005 -9.868 14.158 1.00 73.00 113 GLY A C 1
ATOM 913 O O . GLY A 1 113 ? -4.042 -10.416 13.622 1.00 73.00 113 GLY A O 1
ATOM 914 N N . SER A 1 114 ? -6.161 -9.641 13.535 1.00 83.56 114 SER A N 1
ATOM 915 C CA . SER A 1 114 ? -6.425 -9.896 12.120 1.00 83.56 114 SER A CA 1
ATOM 916 C C . SER A 1 114 ? -5.936 -8.696 11.304 1.00 83.56 114 SER A C 1
ATOM 918 O O . SER A 1 114 ? -6.547 -7.625 11.310 1.00 83.56 114 SER A O 1
ATOM 920 N N . LEU A 1 115 ? -4.790 -8.854 10.641 1.00 92.31 115 LEU A N 1
ATOM 921 C CA . LEU A 1 115 ? -4.200 -7.811 9.801 1.00 92.31 115 LEU A CA 1
ATOM 922 C C . LEU A 1 115 ? -4.405 -8.162 8.329 1.00 92.31 115 LEU A C 1
ATOM 924 O O . LEU A 1 115 ? -4.214 -9.302 7.921 1.00 92.31 115 LEU A O 1
ATOM 928 N N . TYR A 1 116 ? -4.731 -7.170 7.521 1.00 93.06 116 TYR A N 1
ATOM 929 C CA . TYR A 1 116 ? -4.822 -7.253 6.073 1.00 93.06 116 TYR A CA 1
ATOM 930 C C . TYR A 1 116 ? -3.821 -6.273 5.489 1.00 93.06 116 TYR A C 1
ATOM 932 O O . TYR A 1 116 ? -3.598 -5.196 6.047 1.00 93.06 116 TYR A O 1
ATOM 940 N N . GLY A 1 117 ? -3.254 -6.598 4.339 1.00 93.75 117 GLY A N 1
ATOM 941 C CA . GLY A 1 117 ? -2.380 -5.654 3.667 1.00 93.75 117 GLY A CA 1
ATOM 942 C C . GLY A 1 117 ? -2.092 -5.992 2.226 1.00 93.75 117 GLY A C 1
ATOM 943 O O . GLY A 1 117 ? -2.626 -6.948 1.656 1.00 93.75 117 GLY A O 1
ATOM 944 N N . LEU A 1 118 ? -1.267 -5.137 1.639 1.00 93.69 118 LEU A N 1
ATOM 945 C CA . LEU A 1 118 ? -0.900 -5.161 0.237 1.00 93.69 118 LEU A CA 1
ATOM 946 C C . LEU A 1 118 ? 0.528 -5.680 0.076 1.00 93.69 118 LEU A C 1
ATOM 948 O O . LEU A 1 118 ? 1.446 -5.221 0.748 1.00 93.69 118 LEU A O 1
ATOM 952 N N . GLN A 1 119 ? 0.717 -6.614 -0.849 1.00 93.81 119 GLN A N 1
ATOM 953 C CA . GLN A 1 119 ? 2.020 -7.175 -1.178 1.00 93.81 119 GLN A CA 1
ATOM 954 C C . GLN A 1 119 ? 2.296 -6.978 -2.667 1.00 93.81 119 GLN A C 1
ATOM 956 O O . GLN A 1 119 ? 1.815 -7.719 -3.524 1.00 93.81 119 GLN A O 1
ATOM 961 N N . LEU A 1 120 ? 3.054 -5.931 -2.977 1.00 93.19 120 LEU A N 1
ATOM 962 C CA . LEU A 1 120 ? 3.596 -5.670 -4.309 1.00 93.19 120 LEU A CA 1
ATOM 963 C C . LEU A 1 120 ? 4.963 -6.342 -4.485 1.00 93.19 120 LEU A C 1
ATOM 965 O O . LEU A 1 120 ? 5.277 -6.823 -5.573 1.00 93.19 120 LEU A O 1
ATOM 969 N N . LEU A 1 121 ? 5.778 -6.353 -3.425 1.00 92.38 121 LEU A N 1
ATOM 970 C CA . LEU A 1 121 ? 7.139 -6.872 -3.474 1.00 92.38 121 LEU A CA 1
ATOM 971 C C . LEU A 1 121 ? 7.158 -8.405 -3.566 1.00 92.38 121 LEU A C 1
ATOM 973 O O . LEU A 1 121 ? 6.531 -9.099 -2.771 1.00 92.38 121 LEU A O 1
ATOM 977 N N . ARG A 1 122 ? 7.948 -8.930 -4.500 1.00 90.56 122 ARG A N 1
ATOM 978 C CA . ARG A 1 122 ? 8.261 -10.349 -4.685 1.00 90.56 122 ARG A CA 1
ATOM 979 C C . ARG A 1 122 ? 9.677 -10.603 -4.195 1.00 90.56 122 ARG A C 1
ATOM 981 O O . ARG A 1 122 ? 10.651 -10.361 -4.909 1.00 90.56 122 ARG A O 1
ATOM 988 N N . GLN A 1 123 ? 9.796 -11.040 -2.945 1.00 84.88 123 GLN A N 1
ATOM 989 C CA . GLN A 1 123 ? 11.092 -11.182 -2.282 1.00 84.88 123 GLN A CA 1
ATOM 990 C C . GLN A 1 123 ? 12.017 -12.190 -2.988 1.00 84.88 123 GLN A C 1
ATOM 992 O O . GLN A 1 123 ? 13.227 -11.989 -3.001 1.00 84.88 123 GLN A O 1
ATOM 997 N N . ASP A 1 124 ? 11.463 -13.216 -3.642 1.00 86.94 124 ASP A N 1
ATOM 998 C CA . ASP A 1 124 ? 12.208 -14.220 -4.421 1.00 86.94 124 ASP A CA 1
ATOM 999 C C . ASP A 1 124 ? 12.971 -13.632 -5.619 1.00 86.94 124 ASP A C 1
ATOM 1001 O O . ASP A 1 124 ? 13.871 -14.271 -6.163 1.00 86.94 124 ASP A O 1
ATOM 1005 N N . LYS A 1 125 ? 12.617 -12.415 -6.042 1.00 88.25 125 LYS A N 1
ATOM 1006 C CA . LYS A 1 125 ? 13.275 -11.697 -7.137 1.00 88.25 125 LYS A CA 1
ATOM 1007 C C . LYS A 1 125 ? 14.401 -10.783 -6.673 1.00 88.25 125 LYS A C 1
ATOM 1009 O O . LYS A 1 125 ? 15.137 -10.282 -7.519 1.00 88.25 125 LYS A O 1
ATOM 1014 N N . ILE A 1 126 ? 14.558 -10.568 -5.367 1.00 87.12 126 ILE A N 1
ATOM 1015 C CA . ILE A 1 126 ? 15.711 -9.846 -4.829 1.00 87.12 126 ILE A CA 1
ATOM 1016 C C . ILE A 1 126 ? 16.893 -10.826 -4.741 1.00 87.12 126 ILE A C 1
ATOM 1018 O O . ILE A 1 126 ? 16.782 -11.850 -4.065 1.00 87.12 126 ILE A O 1
ATOM 1022 N N . PRO A 1 127 ? 18.044 -10.529 -5.372 1.00 85.00 127 PRO A N 1
ATOM 1023 C CA . PRO A 1 127 ? 19.230 -11.371 -5.268 1.00 85.00 127 PRO A CA 1
ATOM 1024 C C . PRO A 1 127 ? 19.699 -11.548 -3.814 1.00 85.00 127 PRO A C 1
ATOM 1026 O O . PRO A 1 127 ? 19.911 -10.577 -3.081 1.00 85.00 127 PRO A O 1
ATOM 1029 N N . THR A 1 128 ? 19.911 -12.798 -3.402 1.00 81.19 128 THR A N 1
ATOM 1030 C CA . THR A 1 128 ? 20.275 -13.169 -2.020 1.00 81.19 128 THR A CA 1
ATOM 1031 C C . THR A 1 128 ? 21.631 -12.617 -1.570 1.00 81.19 128 THR A C 1
ATOM 1033 O O . THR A 1 128 ? 21.872 -12.436 -0.379 1.00 81.19 128 THR A O 1
ATOM 1036 N N . ASN A 1 129 ? 22.521 -12.297 -2.512 1.00 77.88 129 ASN A N 1
ATOM 1037 C CA . ASN A 1 129 ? 23.816 -11.667 -2.245 1.00 77.88 129 ASN A CA 1
ATOM 1038 C C . ASN A 1 129 ? 23.708 -10.180 -1.861 1.00 77.88 129 ASN A C 1
ATOM 1040 O O . ASN A 1 129 ? 24.673 -9.620 -1.347 1.00 77.88 129 ASN A O 1
ATOM 1044 N N . ILE A 1 130 ? 22.561 -9.536 -2.096 1.00 76.25 130 ILE A N 1
ATOM 1045 C CA . ILE A 1 130 ? 22.333 -8.116 -1.782 1.00 76.25 130 ILE A CA 1
ATOM 1046 C C . ILE A 1 130 ? 21.382 -7.965 -0.585 1.00 76.25 130 ILE A C 1
ATOM 1048 O O . ILE A 1 130 ? 21.467 -6.977 0.142 1.00 76.25 130 ILE A O 1
ATOM 1052 N N . SER A 1 131 ? 20.534 -8.965 -0.315 1.00 64.69 131 SER A N 1
ATOM 1053 C CA . SER A 1 131 ? 19.505 -8.899 0.731 1.00 64.69 131 SER A CA 1
ATOM 1054 C C . SER A 1 131 ? 20.041 -8.753 2.163 1.00 64.69 131 SER A C 1
ATOM 1056 O O . SER A 1 131 ? 19.306 -8.279 3.024 1.00 64.69 131 SER A O 1
ATOM 1058 N N . HIS A 1 132 ? 21.303 -9.116 2.431 1.00 57.16 132 HIS A N 1
ATOM 1059 C CA . HIS A 1 132 ? 21.879 -9.105 3.788 1.00 57.16 132 HIS A CA 1
ATOM 1060 C C . HIS A 1 132 ? 23.106 -8.204 3.980 1.00 57.16 132 HIS A C 1
ATOM 1062 O O . HIS A 1 132 ? 23.446 -7.894 5.119 1.00 57.16 132 HIS A O 1
ATOM 1068 N N . LEU A 1 133 ? 23.794 -7.796 2.908 1.00 52.41 133 LEU A N 1
ATOM 1069 C CA . LEU A 1 133 ? 25.187 -7.339 3.022 1.00 52.41 133 LEU A CA 1
ATOM 1070 C C . LEU A 1 133 ? 25.400 -5.818 3.037 1.00 52.41 133 LEU A C 1
ATOM 1072 O O . LEU A 1 133 ? 26.477 -5.397 3.446 1.00 52.41 133 LEU A O 1
ATOM 1076 N N . TYR A 1 134 ? 24.428 -4.986 2.635 1.00 51.69 134 TYR A N 1
ATOM 1077 C CA . TYR A 1 134 ? 24.751 -3.573 2.359 1.00 51.69 134 TYR A CA 1
ATOM 1078 C C . TYR A 1 134 ? 23.813 -2.497 2.910 1.00 51.69 134 TYR A C 1
ATOM 1080 O O . TYR A 1 134 ? 24.204 -1.332 2.907 1.00 51.69 134 TYR A O 1
ATOM 1088 N N . PHE A 1 135 ? 22.631 -2.822 3.446 1.00 56.53 135 PHE A N 1
ATOM 1089 C CA . PHE A 1 135 ? 21.671 -1.770 3.802 1.00 56.53 135 PHE A CA 1
ATOM 1090 C C . PHE A 1 135 ? 20.847 -2.074 5.057 1.00 56.53 135 PHE A C 1
ATOM 1092 O O . PHE A 1 135 ? 19.663 -2.380 4.978 1.00 56.53 135 PHE A O 1
ATOM 1099 N N . GLY A 1 136 ? 21.448 -1.913 6.240 1.00 58.38 136 GLY A N 1
ATOM 1100 C CA . GLY A 1 136 ? 20.735 -2.061 7.521 1.00 58.38 136 GLY A CA 1
ATOM 1101 C C . GLY A 1 136 ? 19.573 -1.073 7.740 1.00 58.38 136 GLY A C 1
ATOM 1102 O O . GLY A 1 136 ? 18.753 -1.297 8.624 1.00 58.38 136 GLY A O 1
ATOM 1103 N N . ASN A 1 137 ? 19.478 -0.010 6.928 1.00 68.69 137 ASN A N 1
ATOM 1104 C CA . ASN A 1 137 ? 18.485 1.063 7.071 1.00 68.69 137 ASN A CA 1
ATOM 1105 C C . ASN A 1 137 ? 17.496 1.193 5.896 1.00 68.69 137 ASN A C 1
ATOM 1107 O O . ASN A 1 137 ? 16.635 2.069 5.946 1.00 68.69 137 ASN A O 1
ATOM 1111 N N . ILE A 1 138 ? 17.607 0.379 4.841 1.00 79.38 138 ILE A N 1
ATOM 1112 C CA . ILE A 1 138 ? 16.715 0.469 3.671 1.00 79.38 138 ILE A CA 1
ATOM 1113 C C . ILE A 1 138 ? 15.583 -0.553 3.821 1.00 79.38 138 ILE A C 1
ATOM 1115 O O . ILE A 1 138 ? 15.817 -1.681 4.256 1.00 79.38 138 ILE A O 1
ATOM 1119 N N . SER A 1 139 ? 14.346 -0.166 3.490 1.00 84.75 139 SER A N 1
ATOM 1120 C CA . SER A 1 139 ? 13.223 -1.110 3.495 1.00 84.75 139 SER A CA 1
ATOM 1121 C C . SER A 1 139 ? 13.377 -2.151 2.380 1.00 84.75 139 SER A C 1
ATOM 1123 O O . SER A 1 139 ? 13.999 -1.891 1.349 1.00 84.75 139 SER A O 1
ATOM 1125 N N . ARG A 1 140 ? 12.787 -3.341 2.540 1.00 86.94 140 ARG A N 1
ATOM 1126 C CA . ARG A 1 140 ? 12.843 -4.366 1.480 1.00 86.94 140 ARG A CA 1
ATOM 1127 C C . ARG A 1 140 ? 12.179 -3.874 0.194 1.00 86.94 140 ARG A C 1
ATOM 1129 O O . ARG A 1 140 ? 12.651 -4.189 -0.895 1.00 86.94 140 ARG A O 1
ATOM 1136 N N . LEU A 1 141 ? 11.127 -3.065 0.328 1.00 90.12 141 LEU A N 1
ATOM 1137 C CA . LEU A 1 141 ? 10.454 -2.405 -0.784 1.00 90.12 141 LEU A CA 1
ATOM 1138 C C . LEU A 1 141 ? 11.396 -1.469 -1.553 1.00 90.12 141 LEU A C 1
ATOM 1140 O O . LEU A 1 141 ? 11.478 -1.571 -2.775 1.00 90.12 141 LEU A O 1
ATOM 1144 N N . ASP A 1 142 ? 12.124 -0.597 -0.852 1.00 89.25 142 ASP A N 1
ATOM 1145 C CA . ASP A 1 142 ? 13.081 0.331 -1.470 1.00 89.25 142 ASP A CA 1
ATOM 1146 C C . ASP A 1 142 ? 14.225 -0.425 -2.157 1.00 89.25 142 ASP A C 1
ATOM 1148 O O . ASP A 1 142 ? 14.651 -0.060 -3.252 1.00 89.25 142 ASP A O 1
ATOM 1152 N N . LEU A 1 143 ? 14.694 -1.520 -1.547 1.00 88.94 143 LEU A N 1
ATOM 1153 C CA . LEU A 1 143 ? 15.684 -2.399 -2.164 1.00 88.94 143 LEU A CA 1
ATOM 1154 C C . LEU A 1 143 ? 15.133 -3.054 -3.437 1.00 88.94 143 LEU A C 1
ATOM 1156 O O . LEU A 1 143 ? 15.810 -3.054 -4.462 1.00 88.94 143 LEU A O 1
ATOM 1160 N N . GLY A 1 144 ? 13.908 -3.582 -3.392 1.00 91.06 144 GLY A N 1
ATOM 1161 C CA . GLY A 1 144 ? 13.237 -4.155 -4.560 1.00 91.06 144 GLY A CA 1
ATOM 1162 C C . GLY A 1 144 ? 13.068 -3.135 -5.685 1.00 91.06 144 GLY A C 1
ATOM 1163 O O . GLY A 1 144 ? 13.355 -3.439 -6.840 1.00 91.06 144 GLY A O 1
ATOM 1164 N N . LEU A 1 145 ? 12.696 -1.898 -5.344 1.00 91.38 145 LEU A N 1
ATOM 1165 C CA . LEU A 1 145 ? 12.623 -0.794 -6.295 1.00 91.38 145 LEU A CA 1
ATOM 1166 C C . LEU A 1 145 ? 13.992 -0.490 -6.915 1.00 91.38 145 LEU A C 1
ATOM 1168 O O . LEU A 1 145 ? 14.087 -0.344 -8.131 1.00 91.38 145 LEU A O 1
ATOM 1172 N N . ALA A 1 146 ? 15.052 -0.410 -6.111 1.00 90.88 146 ALA A N 1
ATOM 1173 C CA . ALA A 1 146 ? 16.401 -0.142 -6.603 1.00 90.88 146 ALA A CA 1
ATOM 1174 C C . ALA A 1 146 ? 16.904 -1.250 -7.544 1.00 90.88 146 ALA A C 1
ATOM 1176 O O . ALA A 1 146 ? 17.448 -0.951 -8.610 1.00 90.88 146 ALA A O 1
ATOM 1177 N N . VAL A 1 147 ? 16.674 -2.519 -7.186 1.00 91.00 147 VAL A N 1
ATOM 1178 C CA . VAL A 1 147 ? 16.971 -3.679 -8.042 1.00 91.00 147 VAL A CA 1
ATOM 1179 C C . VAL A 1 147 ? 16.238 -3.558 -9.374 1.00 91.00 147 VAL A C 1
ATOM 1181 O O . VAL A 1 147 ? 16.852 -3.744 -10.424 1.00 91.00 147 VAL A O 1
ATOM 1184 N N . ASP A 1 148 ? 14.962 -3.179 -9.350 1.00 91.25 148 ASP A N 1
ATOM 1185 C CA . ASP A 1 148 ? 14.165 -3.038 -10.565 1.00 91.25 148 ASP A CA 1
ATOM 1186 C C . ASP A 1 148 ? 14.579 -1.863 -11.436 1.00 91.25 148 ASP A C 1
ATOM 1188 O O . ASP A 1 148 ? 14.603 -2.005 -12.655 1.00 91.25 148 ASP A O 1
ATOM 1192 N N . VAL A 1 149 ? 14.956 -0.728 -10.848 1.00 89.88 149 VAL A N 1
ATOM 1193 C CA . VAL A 1 149 ? 15.486 0.416 -11.603 1.00 89.88 149 VAL A CA 1
ATOM 1194 C C . VAL A 1 149 ? 16.770 0.022 -12.333 1.00 89.88 149 VAL A C 1
ATOM 1196 O O . VAL A 1 149 ? 16.896 0.273 -13.530 1.00 89.88 149 VAL A O 1
ATOM 1199 N N . VAL A 1 150 ? 17.709 -0.636 -11.648 1.00 89.50 150 VAL A N 1
ATOM 1200 C CA . VAL A 1 150 ? 18.970 -1.087 -12.260 1.00 89.50 150 VAL A CA 1
ATOM 1201 C C . VAL A 1 150 ? 18.719 -2.171 -13.309 1.00 89.50 150 VAL A C 1
ATOM 1203 O O . VAL A 1 150 ? 19.294 -2.120 -14.397 1.00 89.50 150 VAL A O 1
ATOM 1206 N N . GLY A 1 151 ? 17.849 -3.136 -13.009 1.00 87.75 151 GLY A N 1
ATOM 1207 C CA . GLY A 1 151 ? 17.484 -4.210 -13.928 1.00 87.75 151 GLY A CA 1
ATOM 1208 C C . GLY A 1 151 ? 16.817 -3.686 -15.197 1.00 87.75 151 GLY A C 1
ATOM 1209 O O . GLY A 1 151 ? 17.192 -4.097 -16.290 1.00 87.75 151 GLY A O 1
ATOM 1210 N N . LEU A 1 152 ? 15.911 -2.718 -15.064 1.00 85.00 152 LEU A N 1
ATOM 1211 C CA . LEU A 1 152 ? 15.253 -2.049 -16.183 1.00 85.00 152 LEU A CA 1
ATOM 1212 C C . LEU A 1 152 ? 16.237 -1.238 -17.033 1.00 85.00 152 LEU A C 1
ATOM 1214 O O . LEU A 1 152 ? 16.186 -1.308 -18.258 1.00 85.00 152 LEU A O 1
ATOM 1218 N N . LEU A 1 153 ? 17.142 -0.481 -16.403 1.00 84.31 153 LEU A N 1
ATOM 1219 C CA . LEU A 1 153 ? 18.187 0.255 -17.120 1.00 84.31 153 LEU A CA 1
ATOM 1220 C C . LEU A 1 153 ? 19.063 -0.701 -17.927 1.00 84.31 153 LEU A C 1
ATOM 1222 O O . LEU A 1 153 ? 19.301 -0.467 -19.107 1.00 84.31 153 LEU A O 1
ATOM 1226 N N . ARG A 1 154 ? 19.497 -1.806 -17.313 1.00 83.75 154 ARG A N 1
ATOM 1227 C CA . ARG A 1 154 ? 20.254 -2.851 -18.004 1.00 83.75 154 ARG A CA 1
ATOM 1228 C C . ARG A 1 154 ? 19.460 -3.441 -19.169 1.00 83.75 154 ARG A C 1
ATOM 1230 O O . ARG A 1 154 ? 20.033 -3.590 -20.238 1.00 83.75 154 ARG A O 1
ATOM 1237 N N . ASP A 1 155 ? 18.192 -3.784 -18.964 1.00 80.44 155 ASP A N 1
ATOM 1238 C CA . ASP A 1 155 ? 17.310 -4.367 -19.986 1.00 80.44 155 ASP A CA 1
ATOM 1239 C C . ASP A 1 155 ? 17.228 -3.471 -21.235 1.00 80.44 155 ASP A C 1
ATOM 1241 O O . ASP A 1 155 ? 17.419 -3.940 -22.355 1.00 80.44 155 ASP A O 1
ATOM 1245 N N . ILE A 1 156 ? 17.062 -2.158 -21.038 1.00 77.38 156 ILE A N 1
ATOM 1246 C CA . ILE A 1 156 ? 16.992 -1.173 -22.128 1.00 77.38 156 ILE A CA 1
ATOM 1247 C C . ILE A 1 156 ? 18.356 -0.990 -22.795 1.00 77.38 156 ILE A C 1
ATOM 1249 O O . ILE A 1 156 ? 18.462 -1.075 -24.015 1.00 77.38 156 ILE A O 1
ATOM 1253 N N . LEU A 1 157 ? 19.415 -0.776 -22.011 1.00 76.00 157 LEU A N 1
ATOM 1254 C CA . LEU A 1 157 ? 20.755 -0.549 -22.553 1.00 76.00 157 LEU A CA 1
ATOM 1255 C C . LEU A 1 157 ? 21.275 -1.771 -23.319 1.00 76.00 157 LEU A C 1
ATOM 1257 O O . LEU A 1 157 ? 21.892 -1.609 -24.364 1.00 76.00 157 LEU A O 1
ATOM 1261 N N . TRP A 1 158 ? 20.988 -2.989 -22.850 1.00 73.06 158 TRP A N 1
ATOM 1262 C CA . TRP A 1 158 ? 21.429 -4.219 -23.512 1.00 73.06 158 TRP A CA 1
ATOM 1263 C C . TRP A 1 158 ? 20.753 -4.435 -24.868 1.00 73.06 158 TRP A C 1
ATOM 1265 O O . TRP A 1 158 ? 21.354 -5.009 -25.771 1.00 73.06 158 TRP A O 1
ATOM 1275 N N . SER A 1 159 ? 19.513 -3.963 -25.026 1.00 65.69 159 SER A N 1
ATOM 1276 C CA . SER A 1 159 ? 18.822 -4.002 -26.319 1.00 65.69 159 SER A CA 1
ATOM 1277 C C . SER A 1 159 ? 19.445 -3.063 -27.364 1.00 65.69 159 SER A C 1
ATOM 1279 O O . SER A 1 159 ? 19.318 -3.318 -28.559 1.00 65.69 159 SER A O 1
ATOM 1281 N N . GLU A 1 160 ? 20.162 -2.027 -26.913 1.00 59.34 160 GLU A N 1
ATOM 1282 C CA . GLU A 1 160 ? 20.841 -1.025 -27.748 1.00 59.34 160 GLU A CA 1
ATOM 1283 C C . GLU A 1 160 ? 22.321 -1.359 -27.993 1.00 59.34 160 GLU A C 1
ATOM 1285 O O . GLU A 1 160 ? 22.886 -1.018 -29.034 1.00 59.34 160 GLU A O 1
ATOM 1290 N N . THR A 1 161 ? 22.978 -2.045 -27.055 1.00 55.97 161 THR A N 1
ATOM 1291 C CA . THR A 1 161 ? 24.376 -2.453 -27.212 1.00 55.97 161 THR A CA 1
ATOM 1292 C C . THR A 1 161 ? 24.466 -3.696 -28.091 1.00 55.97 161 THR A C 1
ATOM 1294 O O . THR A 1 161 ? 24.454 -4.829 -27.608 1.00 55.97 161 THR A O 1
ATOM 1297 N N . GLY A 1 162 ? 24.597 -3.488 -29.401 1.00 54.56 162 GLY A N 1
ATOM 1298 C CA . GLY A 1 162 ? 25.247 -4.477 -30.256 1.00 54.56 162 GLY A CA 1
ATOM 1299 C C . GLY A 1 162 ? 26.630 -4.830 -29.691 1.00 54.56 162 GLY A C 1
ATOM 1300 O O . GLY A 1 162 ? 27.292 -3.968 -29.123 1.00 54.56 162 GLY A O 1
ATOM 1301 N N . ASP A 1 163 ? 27.003 -6.106 -29.819 1.00 54.31 163 ASP A N 1
ATOM 1302 C CA . ASP A 1 163 ? 28.271 -6.740 -29.429 1.00 54.31 163 ASP A CA 1
ATOM 1303 C C . ASP A 1 163 ? 29.355 -5.796 -28.858 1.00 54.31 163 ASP A C 1
ATOM 1305 O O . ASP A 1 163 ? 29.972 -5.017 -29.590 1.00 54.31 163 ASP A O 1
ATOM 1309 N N . CYS A 1 164 ? 29.640 -5.916 -27.554 1.00 54.72 164 CYS A N 1
ATOM 1310 C CA . CYS A 1 164 ? 30.685 -5.158 -26.849 1.00 54.72 164 CYS A CA 1
ATOM 1311 C C . CYS A 1 164 ? 32.117 -5.443 -27.363 1.00 54.72 164 CYS A C 1
ATOM 1313 O O . CYS A 1 164 ? 33.085 -4.979 -26.763 1.00 54.72 164 CYS A O 1
ATOM 1315 N N . SER A 1 165 ? 32.259 -6.238 -28.427 1.00 56.91 165 SER A N 1
ATOM 1316 C CA . SER A 1 165 ? 33.513 -6.582 -29.095 1.00 56.91 165 SER A CA 1
ATOM 1317 C C . SER A 1 165 ? 33.980 -5.550 -30.130 1.00 56.91 165 SER A C 1
ATOM 1319 O O . SER A 1 165 ? 35.096 -5.670 -30.635 1.00 56.91 165 SER A O 1
ATOM 1321 N N . ARG A 1 166 ? 33.161 -4.546 -30.476 1.00 48.22 166 ARG A N 1
ATOM 1322 C CA . ARG A 1 166 ? 33.544 -3.508 -31.445 1.00 48.22 166 ARG A CA 1
ATOM 1323 C C . ARG A 1 166 ? 34.265 -2.350 -30.762 1.00 48.22 166 ARG A C 1
ATOM 1325 O O . ARG A 1 166 ? 33.788 -1.823 -29.759 1.00 48.22 166 ARG A O 1
ATOM 1332 N N . ASP A 1 167 ? 35.397 -1.946 -31.336 1.00 50.25 167 ASP A N 1
ATOM 1333 C CA . ASP A 1 167 ? 36.110 -0.738 -30.924 1.00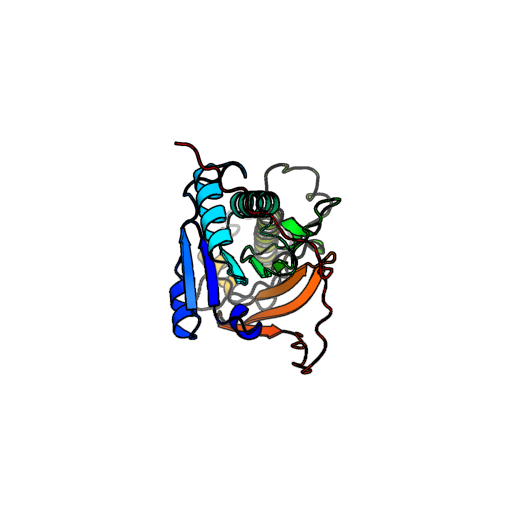 50.25 167 ASP A CA 1
ATOM 1334 C C . ASP A 1 167 ? 35.178 0.469 -30.992 1.00 50.25 167 ASP A C 1
ATOM 1336 O O . ASP A 1 167 ? 34.477 0.667 -31.991 1.00 50.25 167 ASP A O 1
ATOM 1340 N N . ARG A 1 168 ? 35.182 1.275 -29.924 1.00 46.59 168 ARG A N 1
ATOM 1341 C CA . ARG A 1 168 ? 34.318 2.448 -29.854 1.00 46.59 168 ARG A CA 1
ATOM 1342 C C . ARG A 1 168 ? 34.684 3.434 -30.954 1.00 46.59 168 ARG A C 1
ATOM 1344 O O . ARG A 1 168 ? 35.789 3.982 -30.947 1.00 46.59 168 ARG A O 1
ATOM 1351 N N . LEU A 1 169 ? 33.764 3.702 -31.877 1.00 51.03 169 LEU A N 1
ATOM 1352 C CA . LEU A 1 169 ? 33.937 4.813 -32.805 1.00 51.03 169 LEU A CA 1
ATOM 1353 C C . LEU A 1 169 ? 33.717 6.115 -32.021 1.00 51.03 169 LEU A C 1
ATOM 1355 O O . LEU A 1 169 ? 32.924 6.178 -31.088 1.00 51.03 169 LEU A O 1
ATOM 1359 N N . VAL A 1 170 ? 34.415 7.188 -32.396 1.00 48.75 170 VAL A N 1
ATOM 1360 C CA . VAL A 1 170 ? 34.376 8.497 -31.700 1.00 48.75 170 VAL A CA 1
ATOM 1361 C C . VAL A 1 170 ? 32.954 9.105 -31.629 1.00 48.75 170 VAL A C 1
ATOM 1363 O O . VAL A 1 170 ? 32.706 9.998 -30.825 1.00 48.75 170 VAL A O 1
ATOM 1366 N N . ASN A 1 171 ? 32.007 8.570 -32.410 1.00 52.31 171 ASN A N 1
ATOM 1367 C CA . ASN A 1 171 ? 30.593 8.955 -32.448 1.00 52.31 171 ASN A CA 1
ATOM 1368 C C . ASN A 1 171 ? 29.646 7.902 -31.842 1.00 52.31 171 ASN A C 1
ATOM 1370 O O . ASN A 1 171 ? 28.452 7.919 -32.146 1.00 52.31 171 ASN A O 1
ATOM 1374 N N . ASP A 1 172 ? 30.152 6.970 -31.034 1.00 50.56 172 ASP A N 1
ATOM 1375 C CA . ASP A 1 172 ? 29.319 5.948 -30.411 1.00 50.56 172 ASP A CA 1
ATOM 1376 C C . ASP A 1 172 ? 28.196 6.578 -29.585 1.00 50.56 172 ASP A C 1
ATOM 1378 O O . ASP A 1 172 ? 28.405 7.396 -28.688 1.00 50.56 172 ASP A O 1
ATOM 1382 N N . TYR A 1 173 ? 26.989 6.186 -29.978 1.00 55.38 173 TYR A N 1
ATOM 1383 C CA . TYR A 1 173 ? 25.685 6.681 -29.582 1.00 55.38 173 TYR A CA 1
ATOM 1384 C C . TYR A 1 173 ? 25.603 7.107 -28.112 1.00 55.38 173 TYR A C 1
ATOM 1386 O O . TYR A 1 173 ? 25.491 6.286 -27.200 1.00 55.38 173 TYR A O 1
ATOM 1394 N N . VAL A 1 174 ? 25.540 8.422 -27.879 1.00 58.75 174 VAL A N 1
ATOM 1395 C CA . VAL A 1 174 ? 24.834 8.930 -26.701 1.00 58.75 174 VAL A CA 1
ATOM 1396 C C . VAL A 1 174 ? 23.383 8.503 -26.886 1.00 58.75 174 VAL A C 1
ATOM 1398 O O . VAL A 1 174 ? 22.689 9.049 -27.744 1.00 58.75 174 VAL A O 1
ATOM 1401 N N . ILE A 1 175 ? 22.927 7.511 -26.118 1.00 62.06 175 ILE A N 1
ATOM 1402 C CA . ILE A 1 175 ? 21.500 7.195 -26.052 1.00 62.06 175 ILE A CA 1
ATOM 1403 C C . ILE A 1 175 ? 20.818 8.457 -25.531 1.00 62.06 175 ILE A C 1
ATOM 1405 O O . ILE A 1 175 ? 20.977 8.839 -24.369 1.00 62.06 175 ILE A O 1
ATOM 1409 N N . THR A 1 176 ? 20.113 9.152 -26.419 1.00 70.12 176 THR A N 1
ATOM 1410 C CA . THR A 1 176 ? 19.370 10.347 -26.042 1.00 70.12 176 THR A CA 1
ATOM 1411 C C . THR A 1 176 ? 18.247 9.946 -25.089 1.00 70.12 176 THR A C 1
ATOM 1413 O O . THR A 1 176 ? 17.739 8.821 -25.123 1.00 70.12 176 THR A O 1
ATOM 1416 N N . SER A 1 177 ? 17.818 10.873 -24.234 1.00 69.50 177 SER A N 1
ATOM 1417 C CA . SER A 1 177 ? 16.655 10.654 -23.366 1.00 69.50 177 SER A CA 1
ATOM 1418 C C . SER A 1 177 ? 15.398 10.282 -24.164 1.00 69.50 177 SER A C 1
ATOM 1420 O O . SER A 1 177 ? 14.555 9.529 -23.675 1.00 69.50 177 SER A O 1
ATOM 1422 N N . GLU A 1 178 ? 15.291 10.770 -25.402 1.00 72.50 178 GLU A N 1
ATOM 1423 C CA . GLU A 1 178 ? 14.219 10.450 -26.341 1.00 72.50 178 GLU A CA 1
ATOM 1424 C C . GLU A 1 178 ? 14.285 8.996 -26.821 1.00 72.50 178 GLU A C 1
ATOM 1426 O O . GLU A 1 178 ? 13.283 8.290 -26.716 1.00 72.50 178 GLU A O 1
ATOM 1431 N N . ALA A 1 179 ? 15.457 8.515 -27.254 1.00 71.31 179 AL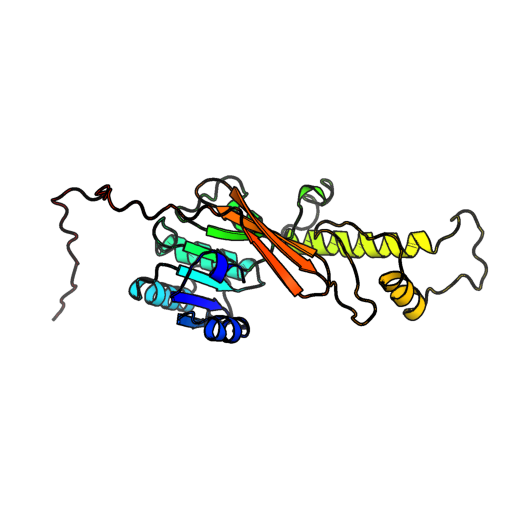A A N 1
ATOM 1432 C CA . ALA A 1 179 ? 15.650 7.121 -27.656 1.00 71.31 179 ALA A CA 1
ATOM 1433 C C . ALA A 1 179 ? 15.371 6.159 -26.489 1.00 71.31 179 ALA A C 1
ATOM 1435 O O . ALA A 1 179 ? 14.624 5.192 -26.638 1.00 71.31 179 ALA A O 1
ATOM 1436 N N . PHE A 1 180 ? 15.871 6.487 -25.293 1.00 75.25 180 PHE A N 1
ATOM 1437 C CA . PHE A 1 180 ? 15.599 5.720 -24.077 1.00 75.25 180 PHE A CA 1
ATOM 1438 C C . PHE A 1 180 ? 14.096 5.658 -23.755 1.00 75.25 180 PHE A C 1
ATOM 1440 O O . PHE A 1 180 ? 13.542 4.588 -23.498 1.00 75.25 180 PHE A O 1
ATOM 1447 N N . SER A 1 181 ? 13.412 6.806 -23.801 1.00 75.12 181 SER A N 1
ATOM 1448 C CA . SER A 1 181 ? 11.974 6.893 -23.518 1.00 75.12 181 SER A CA 1
ATOM 1449 C C . SER A 1 181 ? 11.133 6.165 -24.565 1.00 75.12 181 SER A C 1
ATOM 1451 O O . SER A 1 181 ? 10.117 5.554 -24.226 1.00 75.12 181 SER A O 1
ATOM 1453 N N . TRP A 1 182 ? 11.543 6.213 -25.833 1.00 76.81 182 TRP A N 1
ATOM 1454 C CA . TRP A 1 182 ? 10.889 5.490 -26.916 1.00 76.81 182 TRP A CA 1
ATOM 1455 C C . TRP A 1 182 ? 10.988 3.977 -26.705 1.00 76.81 182 TRP A C 1
ATOM 1457 O O . TRP A 1 182 ? 9.964 3.299 -26.778 1.00 76.81 182 TRP A O 1
ATOM 1467 N N . GLN A 1 183 ? 12.169 3.459 -26.353 1.00 75.69 183 GLN A N 1
ATOM 1468 C CA . GLN A 1 183 ? 12.365 2.030 -26.078 1.00 75.69 183 GLN A CA 1
ATOM 1469 C C . GLN A 1 183 ? 11.539 1.552 -24.886 1.00 75.69 183 GLN A C 1
ATOM 1471 O O . GLN A 1 183 ? 10.867 0.521 -24.953 1.00 75.69 183 GLN A O 1
ATOM 1476 N N . LEU A 1 184 ? 11.505 2.344 -23.813 1.00 76.25 184 LEU A N 1
ATOM 1477 C CA . LEU A 1 184 ? 10.695 2.048 -22.634 1.00 76.25 184 LEU A CA 1
ATOM 1478 C C . LEU A 1 184 ? 9.208 1.841 -22.988 1.00 76.25 184 LEU A C 1
ATOM 1480 O O . LEU A 1 184 ? 8.554 0.958 -22.429 1.00 76.25 184 LEU A O 1
ATOM 1484 N N . LYS A 1 185 ? 8.688 2.637 -23.934 1.00 76.38 185 LYS A N 1
ATOM 1485 C CA . LYS A 1 185 ? 7.273 2.655 -24.342 1.00 76.38 185 LYS A CA 1
ATOM 1486 C C . LYS A 1 185 ? 6.923 1.696 -25.482 1.00 76.38 185 LYS A C 1
ATOM 1488 O O . LYS A 1 185 ? 5.780 1.251 -25.553 1.00 76.38 185 LYS A O 1
ATOM 1493 N N . ASN A 1 186 ? 7.861 1.400 -26.382 1.00 74.94 186 ASN A N 1
ATOM 1494 C CA . ASN A 1 186 ? 7.595 0.659 -27.624 1.00 74.94 186 ASN A CA 1
ATOM 1495 C C . ASN A 1 186 ? 8.211 -0.745 -27.677 1.00 74.94 186 ASN A C 1
ATOM 1497 O O . ASN A 1 186 ? 8.105 -1.421 -28.700 1.00 74.94 186 ASN A O 1
ATOM 1501 N N . ARG A 1 187 ? 8.802 -1.215 -26.578 1.00 71.12 187 ARG A N 1
ATOM 1502 C CA . ARG A 1 187 ? 9.318 -2.582 -26.459 1.00 71.12 187 ARG A CA 1
ATOM 1503 C C . ARG A 1 187 ? 8.237 -3.657 -26.594 1.00 71.12 187 ARG A C 1
ATOM 1505 O O . ARG A 1 187 ? 7.137 -3.540 -26.055 1.00 71.12 187 ARG A O 1
ATOM 1512 N N . SER A 1 188 ? 8.597 -4.746 -27.270 1.00 65.94 188 SER A N 1
ATOM 1513 C CA . SER A 1 188 ? 7.765 -5.946 -27.423 1.00 65.94 188 SER A CA 1
ATOM 1514 C C . SER A 1 188 ? 7.821 -6.872 -26.202 1.00 65.94 188 SER A C 1
ATOM 1516 O O . SER A 1 188 ? 6.866 -7.602 -25.941 1.00 65.94 188 SER A O 1
ATOM 1518 N N . THR A 1 189 ? 8.912 -6.831 -25.431 1.00 71.00 189 THR A N 1
ATOM 1519 C CA . THR A 1 189 ? 9.120 -7.641 -24.224 1.00 71.00 189 THR A CA 1
ATOM 1520 C C . THR A 1 189 ? 8.973 -6.804 -22.957 1.00 71.00 189 THR A C 1
ATOM 1522 O O . THR A 1 189 ? 9.552 -5.726 -22.823 1.00 71.00 189 THR A O 1
ATOM 1525 N N . THR A 1 190 ? 8.205 -7.302 -21.987 1.00 78.62 190 THR A N 1
ATOM 1526 C CA . THR A 1 190 ? 8.032 -6.633 -20.691 1.00 78.62 190 THR A CA 1
ATOM 1527 C C . THR A 1 190 ? 9.090 -7.083 -19.691 1.00 78.62 190 THR A C 1
ATOM 1529 O O . THR A 1 190 ? 9.193 -8.279 -19.414 1.00 78.62 190 THR A O 1
ATOM 1532 N N . TYR A 1 191 ? 9.791 -6.129 -19.080 1.00 84.19 191 TYR A N 1
ATOM 1533 C CA . TYR A 1 191 ? 10.653 -6.384 -17.925 1.00 84.19 191 TYR A CA 1
ATOM 1534 C C . TYR A 1 191 ? 9.832 -6.920 -16.740 1.00 84.19 191 TYR A C 1
ATOM 1536 O O . TYR A 1 191 ? 8.760 -6.392 -16.424 1.00 84.19 191 TYR A O 1
ATOM 1544 N N . GLN A 1 192 ? 10.341 -7.970 -16.095 1.00 87.44 192 GLN A N 1
ATOM 1545 C CA . GLN A 1 192 ? 9.758 -8.597 -14.910 1.00 87.44 192 GLN A CA 1
ATOM 1546 C C . GLN A 1 192 ? 10.731 -8.440 -13.747 1.00 87.44 192 GLN A C 1
ATOM 1548 O O . GLN A 1 192 ? 11.809 -9.031 -13.757 1.00 87.44 192 GLN A O 1
ATOM 1553 N N . GLY A 1 193 ? 10.329 -7.647 -12.761 1.00 89.69 193 GLY A N 1
ATOM 1554 C CA . GLY A 1 193 ? 11.143 -7.299 -11.607 1.00 89.69 193 GLY A CA 1
ATOM 1555 C C . GLY A 1 193 ? 10.601 -7.825 -10.280 1.00 89.69 193 GLY A C 1
ATOM 1556 O O . GLY A 1 193 ? 9.617 -8.574 -10.225 1.00 89.69 193 GLY A O 1
ATOM 1557 N N . ALA A 1 194 ? 11.227 -7.383 -9.195 1.00 91.50 194 ALA A N 1
ATOM 1558 C CA . ALA A 1 194 ? 10.797 -7.598 -7.821 1.00 91.50 194 ALA A CA 1
ATOM 1559 C C . ALA A 1 194 ? 9.446 -6.960 -7.505 1.00 91.50 194 ALA A C 1
ATOM 1561 O O . ALA A 1 194 ? 8.696 -7.500 -6.705 1.00 91.50 194 ALA A O 1
ATOM 1562 N N . LEU A 1 195 ? 9.066 -5.875 -8.168 1.00 91.19 195 LEU A N 1
ATOM 1563 C CA . LEU A 1 195 ? 7.743 -5.270 -8.041 1.00 91.19 195 LEU A CA 1
ATOM 1564 C C . LEU A 1 195 ? 6.759 -5.813 -9.085 1.00 91.19 195 LEU A C 1
ATOM 1566 O O . LEU A 1 195 ? 5.665 -5.272 -9.233 1.00 91.19 195 LEU A O 1
ATOM 1570 N N . GLY A 1 196 ? 7.122 -6.861 -9.832 1.00 87.06 196 GLY A N 1
ATOM 1571 C CA . GLY A 1 196 ? 6.293 -7.512 -10.846 1.00 87.06 196 GLY A CA 1
ATOM 1572 C C . GLY A 1 196 ? 6.531 -7.003 -12.270 1.00 87.06 196 GLY A C 1
ATOM 1573 O O . GLY A 1 196 ? 7.621 -6.558 -12.620 1.00 87.06 196 GLY A O 1
ATOM 1574 N N . GLN A 1 197 ? 5.505 -7.104 -13.115 1.00 85.00 197 GLN A N 1
ATOM 1575 C CA . GLN A 1 197 ? 5.610 -6.754 -14.532 1.00 85.00 197 GLN A CA 1
ATOM 1576 C C . GLN A 1 197 ? 5.618 -5.249 -14.743 1.00 85.00 197 GLN A C 1
ATOM 1578 O O . GLN A 1 197 ? 4.749 -4.547 -14.230 1.00 85.00 197 GLN A O 1
ATOM 1583 N N . TYR A 1 198 ? 6.542 -4.762 -15.557 1.00 81.00 198 TYR A N 1
ATOM 1584 C CA . TYR A 1 198 ? 6.572 -3.371 -15.963 1.00 81.00 198 TYR A CA 1
ATOM 1585 C C . TYR A 1 198 ? 6.044 -3.217 -17.386 1.00 81.00 198 TYR A C 1
ATOM 1587 O O . TYR A 1 198 ? 6.713 -3.561 -18.365 1.00 81.00 198 TYR A O 1
ATOM 1595 N N . THR A 1 199 ? 4.850 -2.647 -17.497 1.00 77.88 199 THR A N 1
ATOM 1596 C CA . THR A 1 199 ? 4.286 -2.188 -18.765 1.00 77.88 199 THR A CA 1
ATOM 1597 C C . THR A 1 199 ? 4.048 -0.691 -18.660 1.00 77.88 199 THR A C 1
ATOM 1599 O O . THR A 1 199 ? 3.435 -0.222 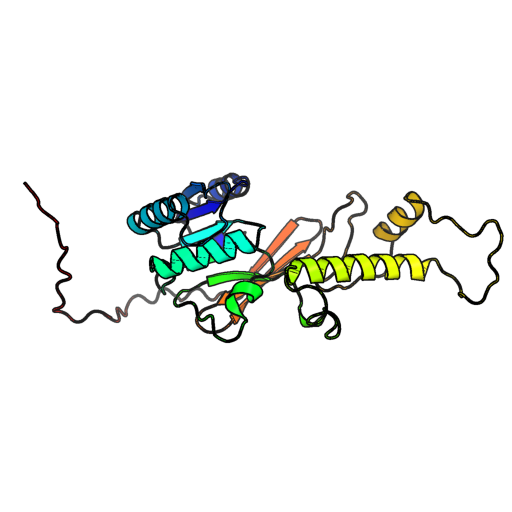-17.696 1.00 77.88 199 THR A O 1
ATOM 1602 N N . TRP A 1 200 ? 4.568 0.043 -19.640 1.00 75.81 200 TRP A N 1
ATOM 1603 C CA . TRP A 1 200 ? 4.311 1.466 -19.792 1.00 75.81 200 TRP A CA 1
ATOM 1604 C C . TRP A 1 200 ? 3.168 1.663 -20.765 1.00 75.81 200 TRP A C 1
ATOM 1606 O O . TRP A 1 200 ? 3.119 1.038 -21.825 1.00 75.81 200 TRP A O 1
ATOM 1616 N N . ASP A 1 201 ? 2.256 2.550 -20.399 1.00 71.00 201 ASP A N 1
ATOM 1617 C CA . ASP A 1 201 ? 1.324 3.094 -21.368 1.00 71.00 201 ASP A CA 1
ATOM 1618 C C . ASP A 1 201 ? 2.077 4.030 -22.325 1.00 71.00 201 ASP A C 1
ATOM 1620 O O . ASP A 1 201 ? 2.977 4.767 -21.926 1.00 71.00 201 ASP A O 1
ATOM 1624 N N . LYS A 1 202 ? 1.708 4.012 -23.607 1.00 70.75 202 LYS A N 1
ATOM 1625 C CA . LYS A 1 202 ? 2.346 4.853 -24.629 1.00 70.75 202 LYS A CA 1
ATOM 1626 C C . LYS A 1 202 ? 2.113 6.340 -24.357 1.00 70.75 202 LYS A C 1
ATOM 1628 O O . LYS A 1 202 ? 2.951 7.171 -24.716 1.00 70.75 202 LYS A O 1
ATOM 1633 N N . HIS A 1 203 ? 0.998 6.666 -23.707 1.00 72.50 203 HIS A N 1
ATOM 1634 C CA . HIS A 1 203 ? 0.561 8.035 -23.459 1.00 72.50 203 HIS A CA 1
ATOM 1635 C C . HIS A 1 203 ? 0.983 8.581 -22.090 1.00 72.50 203 HIS A C 1
ATOM 1637 O O . HIS A 1 203 ? 0.959 9.796 -21.899 1.00 72.50 203 HIS A O 1
ATOM 1643 N N . SER A 1 204 ? 1.439 7.732 -21.165 1.00 69.56 204 SER A N 1
ATOM 1644 C CA . SER A 1 204 ? 1.907 8.148 -19.841 1.00 69.56 204 SER A CA 1
ATOM 1645 C C . SER A 1 204 ? 3.372 7.774 -19.592 1.00 69.56 204 SER A C 1
ATOM 1647 O O . SER A 1 204 ? 3.954 6.924 -20.260 1.00 69.56 204 SER A O 1
ATOM 1649 N N . ASN A 1 205 ? 4.006 8.440 -18.627 1.00 72.69 205 ASN A N 1
ATOM 1650 C CA . ASN A 1 205 ? 5.350 8.077 -18.160 1.00 72.69 205 ASN A CA 1
ATOM 1651 C C . ASN A 1 205 ? 5.289 7.180 -16.911 1.00 72.69 205 ASN A C 1
ATOM 1653 O O . ASN A 1 205 ? 6.282 7.032 -16.201 1.00 72.69 205 ASN A O 1
ATOM 1657 N N . PHE A 1 206 ? 4.122 6.594 -16.632 1.00 73.25 206 PHE A N 1
ATOM 1658 C CA . PHE A 1 206 ? 3.869 5.806 -15.434 1.00 73.25 206 PHE A CA 1
ATOM 1659 C C . PHE A 1 206 ? 3.731 4.324 -15.770 1.00 73.25 206 PHE A C 1
ATOM 1661 O O . PHE A 1 206 ? 3.326 3.936 -16.866 1.00 73.25 206 PHE A O 1
ATOM 1668 N N . ARG A 1 207 ? 4.054 3.489 -14.782 1.00 77.50 207 ARG A N 1
ATOM 1669 C CA . ARG A 1 207 ? 3.729 2.067 -14.821 1.00 77.50 207 ARG A CA 1
ATOM 1670 C C . ARG A 1 207 ? 2.213 1.925 -14.717 1.00 77.50 207 ARG A C 1
ATOM 1672 O O . ARG A 1 207 ? 1.631 2.344 -13.720 1.00 77.50 207 ARG A O 1
ATOM 1679 N N . THR A 1 208 ? 1.591 1.335 -15.728 1.00 72.12 208 THR A N 1
ATOM 1680 C CA . THR A 1 208 ? 0.126 1.237 -15.808 1.00 72.12 208 THR A CA 1
ATOM 1681 C C . THR A 1 208 ? -0.402 -0.166 -15.575 1.00 72.12 208 THR A C 1
ATOM 1683 O O . THR A 1 208 ? -1.553 -0.291 -15.158 1.00 72.12 208 THR A O 1
ATOM 1686 N N . ASN A 1 209 ? 0.439 -1.194 -15.757 1.00 76.31 209 ASN A N 1
ATOM 1687 C CA . ASN A 1 209 ? 0.060 -2.569 -15.452 1.00 76.31 209 ASN A CA 1
ATOM 1688 C C . ASN A 1 209 ? 0.932 -3.167 -14.358 1.00 76.31 209 ASN A C 1
ATOM 1690 O O . ASN A 1 209 ? 2.163 -3.165 -14.453 1.00 76.31 209 ASN A O 1
ATOM 1694 N N . PHE A 1 210 ? 0.282 -3.678 -13.317 1.00 83.94 210 PHE A N 1
ATOM 1695 C CA . PHE A 1 210 ? 0.914 -4.408 -12.225 1.00 83.94 210 PHE A CA 1
ATOM 1696 C C . PHE A 1 210 ? -0.113 -5.171 -11.403 1.00 83.94 210 PHE A C 1
ATOM 1698 O O . PHE A 1 210 ? -1.308 -4.895 -11.461 1.00 83.94 210 PHE A O 1
ATOM 1705 N N . THR A 1 211 ? 0.368 -6.124 -10.613 1.00 87.25 211 THR A N 1
ATOM 1706 C CA . THR A 1 211 ? -0.472 -6.894 -9.699 1.00 87.25 211 THR A CA 1
ATOM 1707 C C . THR A 1 211 ? 0.016 -6.683 -8.277 1.00 87.25 211 TH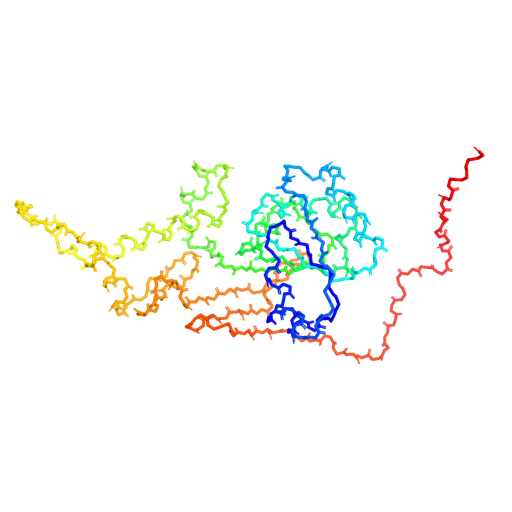R A C 1
ATOM 1709 O O . THR A 1 211 ? 1.217 -6.757 -8.024 1.00 87.25 211 THR A O 1
ATOM 1712 N N . ILE A 1 212 ? -0.918 -6.437 -7.364 1.00 90.69 212 ILE A N 1
ATOM 1713 C CA . ILE A 1 212 ? -0.689 -6.402 -5.921 1.00 90.69 212 ILE A CA 1
ATOM 1714 C C . ILE A 1 212 ? -1.456 -7.562 -5.304 1.00 90.69 212 ILE A C 1
ATOM 1716 O O . ILE A 1 212 ? -2.655 -7.704 -5.535 1.00 90.69 212 ILE A O 1
ATOM 1720 N N . ASP A 1 213 ? -0.796 -8.367 -4.489 1.00 92.06 213 ASP A N 1
ATOM 1721 C CA . ASP A 1 213 ? -1.463 -9.406 -3.719 1.00 92.06 213 ASP A CA 1
ATOM 1722 C C . ASP A 1 213 ? -2.132 -8.797 -2.481 1.00 92.06 213 ASP A C 1
ATOM 1724 O O . ASP A 1 213 ? -1.591 -7.904 -1.830 1.00 92.06 213 ASP A O 1
ATOM 1728 N N . VAL A 1 214 ? -3.330 -9.276 -2.152 1.00 91.94 214 VAL A N 1
ATOM 1729 C CA . VAL A 1 214 ? -4.027 -8.921 -0.912 1.00 91.94 214 VAL A CA 1
ATOM 1730 C C . VAL A 1 214 ? -3.830 -10.065 0.061 1.00 91.94 214 VAL A C 1
ATOM 1732 O O . VAL A 1 214 ? -4.256 -11.192 -0.207 1.00 91.94 214 VAL A O 1
ATOM 1735 N N . LEU A 1 215 ? -3.181 -9.778 1.182 1.00 91.56 215 LEU A N 1
ATOM 1736 C CA . LEU A 1 215 ? -2.810 -10.768 2.182 1.00 91.56 215 LEU A CA 1
ATOM 1737 C C . LEU A 1 215 ? -3.602 -10.561 3.471 1.00 91.56 215 LEU A C 1
ATOM 1739 O O . LEU A 1 215 ? -4.021 -9.446 3.787 1.00 91.56 215 LEU A O 1
ATOM 1743 N N . LYS A 1 216 ? -3.774 -11.648 4.220 1.00 90.62 216 LYS A N 1
ATOM 1744 C CA . LYS A 1 216 ? -4.282 -11.661 5.589 1.00 90.62 216 LYS A CA 1
ATOM 1745 C C . LYS A 1 216 ? -3.288 -12.360 6.499 1.00 90.62 216 LYS A C 1
ATOM 1747 O O . LYS A 1 216 ? -2.790 -13.432 6.165 1.00 90.62 216 LYS A O 1
ATOM 1752 N N . TYR A 1 217 ? -3.061 -11.777 7.664 1.00 89.69 217 TYR A N 1
ATOM 1753 C CA . TYR A 1 217 ? -2.325 -12.365 8.763 1.00 89.69 217 TYR A CA 1
ATOM 1754 C C . TYR A 1 217 ? -3.264 -12.649 9.939 1.00 89.69 217 TYR A C 1
ATOM 1756 O O . TYR A 1 217 ? -3.929 -11.749 10.452 1.00 89.69 217 TYR A O 1
ATOM 1764 N N . SER A 1 218 ? -3.296 -13.908 10.366 1.00 85.06 218 SER A N 1
ATOM 1765 C CA . SER A 1 218 ? -3.985 -14.371 11.579 1.00 85.06 218 SER A CA 1
ATOM 1766 C C . SER A 1 218 ? -3.190 -15.515 12.212 1.00 85.06 218 SER A C 1
ATOM 1768 O O . SER A 1 218 ? -3.654 -16.650 12.283 1.00 85.06 218 SER A O 1
ATOM 1770 N N . GLY A 1 219 ? -1.932 -15.233 12.561 1.00 82.38 219 GLY A N 1
ATOM 1771 C CA . GLY A 1 219 ? -0.937 -16.225 12.992 1.00 82.38 219 GLY A CA 1
ATOM 1772 C C . GLY A 1 219 ? -0.105 -16.799 11.840 1.00 82.38 219 GLY A C 1
ATOM 1773 O O . GLY A 1 219 ? 1.079 -17.068 12.015 1.00 82.38 219 GLY A O 1
ATOM 1774 N N . ASN A 1 220 ? -0.681 -16.898 10.642 1.00 85.94 220 ASN A N 1
ATOM 1775 C CA . ASN A 1 220 ? 0.017 -17.178 9.390 1.00 85.94 220 ASN A CA 1
ATOM 1776 C C . ASN A 1 220 ? -0.404 -16.185 8.297 1.00 85.94 220 ASN A C 1
ATOM 1778 O O . ASN A 1 220 ? -1.494 -15.613 8.350 1.00 85.94 220 ASN A O 1
ATOM 1782 N N . VAL A 1 221 ? 0.471 -15.979 7.312 1.00 88.88 221 VAL A N 1
ATOM 1783 C CA . VAL A 1 221 ? 0.167 -15.166 6.130 1.00 88.88 221 VAL A CA 1
ATOM 1784 C C . VAL A 1 221 ? -0.571 -16.030 5.114 1.00 88.88 221 VAL A C 1
ATOM 1786 O O . VAL A 1 221 ? -0.113 -17.109 4.743 1.00 88.88 221 VAL A O 1
ATOM 1789 N N . THR A 1 222 ? -1.725 -15.553 4.663 1.00 89.69 222 THR A N 1
ATOM 1790 C CA . THR A 1 222 ? -2.556 -16.205 3.650 1.00 89.69 222 THR A CA 1
ATOM 1791 C C . THR A 1 222 ? -2.921 -15.205 2.564 1.00 89.69 222 THR A C 1
ATOM 1793 O O . THR A 1 222 ? -3.259 -14.053 2.841 1.00 89.69 222 THR A O 1
ATOM 1796 N N . LYS A 1 223 ? -2.850 -15.634 1.304 1.00 90.69 223 LYS A N 1
ATOM 1797 C CA . LYS A 1 223 ? -3.277 -14.812 0.174 1.00 90.69 223 LYS A CA 1
ATOM 1798 C C . LYS A 1 223 ? -4.794 -14.868 0.049 1.00 90.69 223 LYS A C 1
ATOM 1800 O O . LYS A 1 223 ? -5.359 -15.939 -0.141 1.00 90.69 223 LYS A O 1
ATOM 1805 N N . LEU A 1 224 ? -5.441 -13.708 0.128 1.00 89.88 224 LEU A N 1
ATOM 1806 C CA . LEU A 1 224 ? -6.880 -13.566 -0.084 1.00 89.88 224 LEU A CA 1
ATOM 1807 C C . LEU A 1 224 ? -7.229 -13.306 -1.541 1.00 89.88 224 LEU A C 1
ATOM 1809 O O . LEU A 1 224 ? -8.351 -13.571 -1.954 1.00 89.88 224 LEU A O 1
ATOM 1813 N N . GLY A 1 225 ? -6.318 -12.727 -2.316 1.00 88.69 225 GLY A N 1
ATOM 1814 C CA . GLY A 1 225 ? -6.621 -12.342 -3.683 1.00 88.69 225 GLY A CA 1
ATOM 1815 C C . GLY A 1 225 ? -5.567 -11.448 -4.299 1.00 88.69 225 GLY A C 1
ATOM 1816 O O . GLY A 1 225 ? -4.445 -11.349 -3.802 1.00 88.69 225 GLY A O 1
ATOM 1817 N N . THR A 1 226 ? -5.946 -10.802 -5.393 1.00 90.12 226 THR A N 1
ATOM 1818 C CA . THR A 1 226 ? -5.080 -9.937 -6.189 1.00 90.12 226 THR A CA 1
ATOM 1819 C C . THR A 1 226 ? -5.829 -8.706 -6.672 1.00 90.12 226 THR A C 1
ATOM 1821 O O . THR A 1 226 ? -7.015 -8.757 -7.003 1.00 90.12 226 THR A O 1
ATOM 1824 N N . ILE A 1 227 ? -5.110 -7.598 -6.760 1.00 88.31 227 ILE A N 1
ATOM 1825 C CA . ILE A 1 227 ? -5.511 -6.381 -7.450 1.00 88.31 227 ILE A CA 1
ATOM 1826 C C . ILE A 1 227 ? -4.672 -6.318 -8.716 1.00 88.31 227 ILE A C 1
ATOM 1828 O O . ILE A 1 227 ? -3.454 -6.181 -8.632 1.00 88.31 227 ILE A O 1
ATOM 1832 N N . THR A 1 228 ? -5.308 -6.421 -9.872 1.00 85.12 228 THR A N 1
ATOM 1833 C CA . THR A 1 228 ? -4.662 -6.219 -11.168 1.00 85.12 228 THR A CA 1
ATOM 1834 C C . THR A 1 228 ? -4.954 -4.804 -11.624 1.00 85.12 228 THR A C 1
ATOM 1836 O O . THR A 1 228 ? -6.103 -4.381 -11.618 1.00 85.12 228 THR A O 1
ATOM 1839 N N . PHE A 1 229 ? -3.927 -4.059 -11.998 1.00 81.56 229 PHE A N 1
ATOM 1840 C CA . PHE A 1 229 ? -4.075 -2.774 -12.659 1.00 81.56 229 PHE A CA 1
ATOM 1841 C C . PHE A 1 229 ? -3.913 -3.008 -14.154 1.00 81.56 229 PHE A C 1
ATOM 1843 O O . PHE A 1 229 ? -2.868 -3.497 -14.573 1.00 81.56 229 PHE A O 1
ATOM 1850 N N . ASP A 1 230 ? -4.943 -2.678 -14.926 1.00 75.75 230 ASP A N 1
ATOM 1851 C CA . ASP A 1 230 ? -4.938 -2.739 -16.385 1.00 75.75 230 ASP A CA 1
ATOM 1852 C C . ASP A 1 230 ? -5.127 -1.319 -16.914 1.00 75.75 230 ASP A C 1
ATOM 1854 O O . ASP A 1 230 ? -6.159 -0.689 -16.686 1.00 75.75 230 ASP A O 1
ATOM 1858 N N . LEU A 1 231 ? -4.104 -0.779 -17.578 1.00 72.62 231 LEU A N 1
ATOM 1859 C CA . LEU A 1 231 ? -4.058 0.608 -18.052 1.00 72.62 231 LEU A CA 1
ATOM 1860 C C . LEU A 1 231 ? -4.361 1.628 -16.936 1.00 72.62 231 LEU A C 1
ATOM 1862 O O . LEU A 1 231 ? -5.011 2.646 -17.159 1.00 72.62 231 LEU A O 1
ATOM 1866 N N . GLY A 1 232 ? -3.899 1.348 -15.714 1.00 67.19 232 GLY A N 1
ATOM 1867 C CA . GLY A 1 232 ? -4.141 2.179 -14.532 1.00 67.19 232 GLY A CA 1
ATOM 1868 C C . GLY A 1 232 ? -5.511 1.987 -13.873 1.00 67.19 232 GLY A C 1
ATOM 1869 O O . GLY A 1 232 ? -5.776 2.607 -12.844 1.00 67.19 232 GLY A O 1
ATOM 1870 N N . VAL A 1 233 ? -6.371 1.114 -14.407 1.00 74.38 233 VAL A N 1
ATOM 1871 C CA . VAL A 1 233 ? -7.678 0.799 -13.819 1.00 74.38 233 VAL A CA 1
ATOM 1872 C C . VAL A 1 233 ? -7.553 -0.421 -12.898 1.00 74.38 233 VAL A C 1
ATOM 1874 O O . VAL A 1 233 ? -7.136 -1.483 -13.360 1.00 74.38 233 VAL A O 1
ATOM 1877 N N . PRO A 1 234 ? -7.910 -0.314 -11.603 1.00 78.00 234 PRO A N 1
ATOM 1878 C CA . PRO A 1 234 ? -7.832 -1.439 -10.678 1.00 78.00 234 PRO A CA 1
ATOM 1879 C C . PRO A 1 234 ? -9.003 -2.414 -10.857 1.00 78.00 234 PRO A C 1
ATOM 1881 O O . PRO A 1 234 ? -10.169 -2.040 -10.735 1.00 78.00 234 PRO A O 1
ATOM 1884 N N . ASN A 1 235 ? -8.683 -3.691 -11.021 1.00 78.06 235 ASN A N 1
ATOM 1885 C CA . ASN A 1 235 ? -9.593 -4.825 -10.965 1.00 78.06 235 ASN A CA 1
ATOM 1886 C C . ASN A 1 235 ? -9.238 -5.709 -9.759 1.00 78.06 235 ASN A C 1
ATOM 1888 O O . ASN A 1 235 ? -8.110 -6.182 -9.632 1.00 78.06 235 ASN A O 1
ATOM 1892 N N . VAL A 1 236 ? -10.190 -5.921 -8.849 1.00 79.00 236 VAL A N 1
ATOM 1893 C CA . VAL A 1 236 ? -9.960 -6.653 -7.594 1.00 79.00 236 VAL A CA 1
ATOM 1894 C C . VAL A 1 236 ? -10.621 -8.020 -7.658 1.00 79.00 236 VAL A C 1
ATOM 1896 O O . VAL A 1 236 ? -11.839 -8.119 -7.763 1.00 79.00 236 VAL A O 1
ATOM 1899 N N . THR A 1 237 ? -9.821 -9.070 -7.499 1.00 80.12 237 THR A N 1
ATOM 1900 C CA . THR A 1 237 ? -10.292 -10.452 -7.374 1.00 80.12 237 THR A CA 1
ATOM 1901 C C . THR A 1 237 ? -9.930 -10.971 -5.989 1.00 80.12 237 THR A C 1
ATOM 1903 O O . THR A 1 237 ? -8.755 -11.193 -5.705 1.00 80.12 237 THR A O 1
ATOM 1906 N N . LEU A 1 238 ? -10.924 -11.165 -5.119 1.00 74.75 238 LEU A N 1
ATOM 1907 C CA . LEU A 1 238 ? -10.730 -11.802 -3.814 1.00 74.75 238 LEU A CA 1
ATOM 1908 C C . LEU A 1 238 ? -11.349 -13.202 -3.821 1.00 74.75 238 LEU A C 1
ATOM 1910 O O . LEU A 1 238 ? -12.512 -13.371 -4.171 1.00 74.75 238 LEU A O 1
ATOM 1914 N N . GLN A 1 239 ? -10.591 -14.193 -3.365 1.00 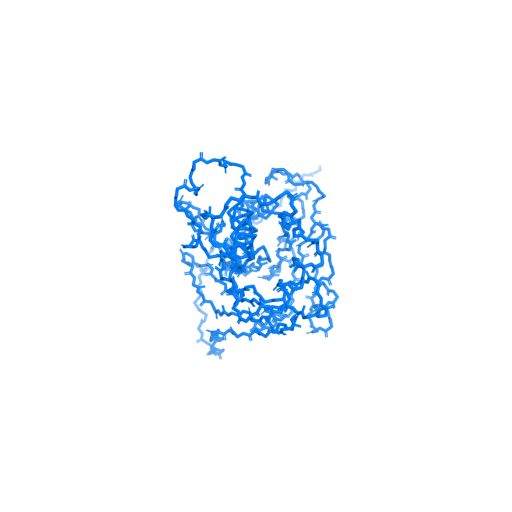67.25 239 GLN A N 1
ATOM 1915 C CA . GLN A 1 239 ? -11.047 -15.537 -3.002 1.00 67.25 239 GLN A CA 1
ATOM 1916 C C . GLN A 1 239 ? -11.593 -15.551 -1.566 1.00 67.25 239 GLN A C 1
ATOM 1918 O O . GLN A 1 239 ? -11.355 -16.476 -0.792 1.00 67.25 239 GLN A O 1
ATOM 1923 N N . TYR A 1 240 ? -12.296 -14.489 -1.177 1.00 56.25 240 TYR A N 1
ATOM 1924 C CA . TYR A 1 240 ? -12.894 -14.401 0.143 1.00 56.25 240 TYR A CA 1
ATOM 1925 C C . TYR A 1 240 ? -14.265 -15.074 0.105 1.00 56.25 240 TYR A C 1
ATOM 1927 O O . TYR A 1 240 ? -15.226 -14.518 -0.424 1.00 56.25 240 TYR A O 1
ATOM 1935 N N . GLN A 1 241 ? -14.366 -16.278 0.670 1.00 46.03 241 GLN A N 1
ATOM 1936 C CA . GLN A 1 241 ? -15.661 -16.767 1.125 1.00 46.03 241 GLN A CA 1
ATOM 1937 C C . GLN A 1 241 ? -16.035 -15.916 2.337 1.00 46.03 241 GLN A C 1
ATOM 1939 O O . GLN A 1 241 ? -15.411 -16.036 3.392 1.00 46.03 241 GLN A O 1
ATOM 1944 N N . GLN A 1 242 ? -17.031 -15.037 2.184 1.00 40.50 242 GLN A N 1
ATOM 1945 C CA . GLN A 1 242 ? -17.721 -14.508 3.356 1.00 40.50 242 GLN A CA 1
ATOM 1946 C C . GLN A 1 242 ? -18.094 -15.711 4.226 1.00 40.50 242 GLN A C 1
ATOM 1948 O O . GLN A 1 242 ? -18.659 -16.666 3.683 1.00 40.50 242 GLN A O 1
ATOM 1953 N N . PRO A 1 243 ? -17.791 -15.714 5.536 1.00 37.91 243 PRO A N 1
ATOM 1954 C CA . PRO A 1 243 ? -18.433 -16.673 6.408 1.00 37.91 243 PRO A CA 1
ATOM 1955 C C . PRO A 1 243 ? -19.931 -16.467 6.210 1.00 37.91 243 PRO A C 1
ATOM 1957 O O . PRO A 1 243 ? -20.462 -15.385 6.473 1.00 37.91 243 PRO A O 1
ATOM 1960 N N . SER A 1 244 ? -20.584 -17.481 5.642 1.00 28.03 244 SER A N 1
ATOM 1961 C CA . SER A 1 244 ? -22.030 -17.539 5.530 1.00 28.03 244 SER A CA 1
ATOM 1962 C C . SER A 1 244 ? -22.591 -17.101 6.872 1.00 28.03 244 SER A C 1
ATOM 1964 O O . SER A 1 244 ? -22.170 -17.616 7.908 1.00 28.03 244 SER A O 1
ATOM 1966 N N . VAL A 1 245 ? -23.519 -16.147 6.874 1.00 32.50 245 VAL A N 1
ATOM 1967 C CA . VAL A 1 245 ? -24.294 -15.823 8.070 1.00 32.50 245 VAL A CA 1
ATOM 1968 C C . VAL A 1 245 ? -25.192 -17.030 8.356 1.00 32.50 245 VAL A C 1
ATOM 1970 O O . VAL A 1 245 ? -26.389 -17.031 8.082 1.00 32.50 245 VAL A O 1
ATOM 1973 N N . THR A 1 246 ? -24.616 -18.111 8.874 1.00 27.97 246 THR A N 1
ATOM 1974 C CA . THR A 1 246 ? -25.355 -19.139 9.587 1.00 27.97 246 THR A CA 1
ATOM 1975 C C . THR A 1 246 ? -25.781 -18.493 10.887 1.00 27.97 246 THR A C 1
ATOM 1977 O O . THR A 1 246 ? -24.997 -18.335 11.822 1.00 27.97 246 THR A O 1
ATOM 1980 N N . LYS A 1 247 ? -27.045 -18.063 10.921 1.00 37.47 247 LYS A N 1
ATOM 1981 C CA . LYS A 1 247 ? -27.753 -17.800 12.170 1.00 37.47 247 LYS A CA 1
ATOM 1982 C C . LYS A 1 247 ? -27.480 -18.963 13.127 1.00 37.47 247 LYS A C 1
ATOM 1984 O O . LYS A 1 247 ? -27.893 -20.086 12.859 1.00 37.47 247 LYS A O 1
ATOM 1989 N N . GLY A 1 248 ? -26.820 -18.653 14.239 1.00 37.91 248 GLY A N 1
ATOM 1990 C CA . GLY A 1 248 ? -26.677 -19.541 15.385 1.00 37.91 248 GLY A CA 1
ATOM 1991 C C . GLY A 1 248 ? -25.354 -20.295 15.437 1.00 37.91 248 GLY A C 1
ATOM 1992 O O . GLY A 1 248 ? -25.265 -21.411 14.947 1.00 37.91 248 GLY A O 1
ATOM 1993 N N . HIS A 1 249 ? -24.377 -19.724 16.139 1.00 26.86 249 HIS A N 1
ATOM 1994 C CA . HIS A 1 249 ? -23.787 -20.325 17.340 1.00 26.86 249 HIS A CA 1
ATOM 1995 C C . HIS A 1 249 ? -22.941 -19.253 18.033 1.00 26.86 249 HIS A C 1
ATOM 1997 O O . HIS A 1 249 ? -21.818 -18.954 17.644 1.00 26.86 249 HIS A O 1
ATOM 2003 N N . THR A 1 250 ? -23.517 -18.632 19.058 1.00 27.20 250 THR A N 1
ATOM 2004 C CA . THR A 1 250 ? -22.776 -17.865 20.054 1.00 27.20 250 THR A CA 1
ATOM 2005 C C . THR A 1 250 ? -21.925 -18.840 20.861 1.00 27.20 250 THR A C 1
ATOM 2007 O O . THR A 1 250 ? -22.368 -19.383 21.872 1.00 27.20 250 THR A O 1
ATOM 2010 N N . THR A 1 251 ? -20.679 -19.067 20.454 1.00 29.05 251 THR A N 1
ATOM 2011 C CA . THR A 1 251 ? -19.661 -19.499 21.414 1.00 29.05 251 THR A CA 1
ATOM 2012 C C . THR A 1 251 ? -19.401 -18.325 22.346 1.00 29.05 251 THR A C 1
ATOM 2014 O O . THR A 1 251 ? -18.631 -17.419 22.037 1.00 29.05 251 THR A O 1
ATOM 2017 N N . LYS A 1 252 ? -20.115 -18.320 23.477 1.00 28.20 252 LYS A N 1
ATOM 2018 C CA . LYS A 1 252 ? -19.775 -17.522 24.653 1.00 28.20 252 LYS A CA 1
ATOM 2019 C C . LYS A 1 252 ? -18.327 -17.843 25.028 1.00 28.20 252 LYS A C 1
ATOM 2021 O O . LYS A 1 252 ? -18.060 -18.920 25.548 1.00 28.20 252 LYS A O 1
ATOM 2026 N N . VAL A 1 253 ? -17.411 -16.913 24.783 1.00 35.47 253 VAL A N 1
ATOM 2027 C CA . VAL A 1 253 ? -16.061 -16.932 25.364 1.00 35.47 253 VAL A CA 1
ATOM 2028 C C . VAL A 1 253 ? -15.973 -15.804 26.384 1.00 35.47 253 VAL A C 1
ATOM 2030 O O . VAL A 1 253 ? -15.148 -14.919 26.268 1.00 35.47 253 VAL A O 1
ATOM 2033 N N . PHE A 1 254 ? -16.891 -15.819 27.350 1.00 30.30 254 PHE A N 1
ATOM 2034 C CA . PHE A 1 254 ? -16.751 -15.191 28.662 1.00 30.30 254 PHE A CA 1
ATOM 2035 C C . PHE A 1 254 ? -17.614 -16.009 29.628 1.00 30.30 254 PHE A C 1
ATOM 2037 O O . PHE A 1 254 ? -18.805 -16.230 29.377 1.00 30.30 254 PHE A O 1
ATOM 2044 N N . GLY A 1 255 ? -16.982 -16.548 30.673 1.00 31.08 255 GLY A N 1
ATOM 2045 C CA . GLY A 1 255 ? -17.658 -17.272 31.747 1.00 31.08 255 GLY A CA 1
ATOM 2046 C C . GLY A 1 255 ? -18.649 -16.352 32.455 1.00 31.08 255 GLY A C 1
ATOM 2047 O O . GLY A 1 255 ? -18.420 -15.153 32.576 1.00 31.08 255 GLY A O 1
ATOM 2048 N N . GLN A 1 256 ? -19.774 -16.912 32.887 1.00 34.00 256 GLN A N 1
ATOM 2049 C CA . GLN A 1 256 ? -20.957 -16.174 33.326 1.00 34.00 256 GLN A CA 1
ATOM 2050 C C . GLN A 1 256 ? -20.821 -15.371 34.637 1.00 34.00 256 GLN A C 1
ATOM 2052 O O . GLN A 1 256 ? -21.838 -14.858 35.077 1.00 34.00 256 GLN A O 1
ATOM 2057 N N . ASP A 1 257 ? -19.624 -15.188 35.212 1.00 34.62 257 ASP A N 1
ATOM 2058 C CA . ASP A 1 257 ? -19.453 -14.538 36.527 1.00 34.62 257 ASP A CA 1
ATOM 2059 C C . ASP A 1 257 ? -18.194 -13.649 36.696 1.00 34.62 257 ASP A C 1
ATOM 2061 O O . ASP A 1 257 ? -17.818 -13.325 37.823 1.00 34.62 257 ASP A O 1
ATOM 2065 N N . GLU A 1 258 ? -17.544 -13.170 35.627 1.00 28.47 258 GLU A N 1
ATOM 2066 C CA . GLU A 1 258 ? -16.478 -12.159 35.782 1.00 28.47 258 GLU A CA 1
ATOM 2067 C C . GLU A 1 258 ? -17.006 -10.729 35.597 1.00 28.47 258 GLU A C 1
ATOM 2069 O O . GLU A 1 258 ? -17.094 -10.185 34.497 1.00 28.47 258 GLU A O 1
ATOM 2074 N N . ILE A 1 259 ? -17.350 -10.096 36.721 1.00 31.53 259 ILE A N 1
ATOM 2075 C CA . ILE A 1 259 ? -17.605 -8.655 36.805 1.00 31.53 259 ILE A CA 1
ATOM 2076 C C . ILE A 1 259 ? -16.269 -7.922 36.610 1.00 31.53 259 ILE A C 1
ATOM 2078 O O . ILE A 1 259 ? -15.463 -7.819 37.539 1.00 31.53 259 ILE A O 1
ATOM 2082 N N . LEU A 1 260 ? -16.044 -7.366 35.417 1.00 27.12 260 LEU A N 1
ATOM 2083 C CA . LEU A 1 260 ? -15.003 -6.365 35.171 1.00 27.12 260 LEU A CA 1
ATOM 2084 C C . LEU A 1 260 ? -15.328 -5.106 35.991 1.00 27.12 260 LEU A C 1
ATOM 2086 O O . LEU A 1 260 ? -16.169 -4.287 35.623 1.00 27.12 260 LEU A O 1
ATOM 2090 N N . ARG A 1 261 ? -14.678 -4.972 37.153 1.00 29.53 261 ARG A N 1
ATOM 2091 C CA . ARG A 1 261 ? -14.763 -3.778 38.001 1.00 29.53 261 ARG A CA 1
ATOM 2092 C C . ARG A 1 261 ? -14.049 -2.619 37.309 1.00 29.53 261 ARG A C 1
ATOM 2094 O O . ARG A 1 261 ? -12.823 -2.592 37.242 1.00 29.53 261 ARG A O 1
ATOM 2101 N N . ILE A 1 262 ? -14.820 -1.645 36.836 1.00 32.09 262 ILE A N 1
ATOM 2102 C CA . ILE A 1 262 ? -14.303 -0.335 36.437 1.00 32.09 262 ILE A CA 1
ATOM 2103 C C . ILE A 1 262 ? -13.806 0.356 37.712 1.00 32.09 262 ILE A C 1
ATOM 2105 O O . ILE A 1 262 ? -14.591 0.669 38.605 1.00 32.09 262 ILE A O 1
ATOM 2109 N N . ALA A 1 263 ? -12.496 0.576 37.818 1.00 28.20 263 ALA A N 1
ATOM 2110 C CA . ALA A 1 263 ? -11.930 1.425 38.856 1.00 28.20 263 ALA A CA 1
ATOM 2111 C C . ALA A 1 263 ? -12.217 2.892 38.502 1.00 28.20 263 ALA A C 1
ATOM 2113 O O . ALA A 1 263 ? -11.423 3.551 37.834 1.00 28.20 263 ALA A O 1
ATOM 2114 N N . THR A 1 264 ? -13.362 3.419 38.936 1.00 29.70 264 THR A N 1
ATOM 2115 C CA . THR A 1 264 ? -13.563 4.868 38.991 1.00 29.70 264 THR A CA 1
ATOM 2116 C C . THR A 1 264 ? -12.684 5.414 40.105 1.00 29.70 264 THR A C 1
ATOM 2118 O O . THR A 1 264 ? -12.953 5.194 41.286 1.00 29.70 264 THR A O 1
ATOM 2121 N N . LYS A 1 265 ? -11.620 6.127 39.735 1.00 27.47 265 LYS A N 1
ATOM 2122 C CA . LYS A 1 265 ? -10.890 6.976 40.672 1.00 27.47 265 LYS A CA 1
ATOM 2123 C C . LYS A 1 265 ? -11.797 8.169 40.999 1.00 27.47 265 LYS A C 1
ATOM 2125 O O . LYS A 1 265 ? -11.822 9.152 40.269 1.00 27.47 265 LYS A O 1
ATOM 2130 N N . GLN A 1 266 ? -12.598 8.037 42.053 1.00 30.11 266 GLN A N 1
ATOM 2131 C CA . GLN A 1 266 ? -13.074 9.191 42.807 1.00 30.11 266 GLN A CA 1
ATOM 2132 C C . GLN A 1 266 ? -11.883 9.741 43.583 1.00 30.11 266 GLN A C 1
ATOM 2134 O O . GLN A 1 266 ? -11.227 8.988 44.301 1.00 30.11 266 GLN A O 1
ATOM 2139 N N . THR A 1 267 ? -11.626 11.034 43.451 1.00 32.78 267 THR A N 1
ATOM 2140 C CA . THR A 1 267 ? -10.958 11.802 44.500 1.00 32.78 267 THR A CA 1
ATOM 2141 C C . THR A 1 267 ? -11.566 13.194 44.528 1.00 32.78 267 THR A C 1
ATOM 2143 O O . THR A 1 267 ? -11.516 13.897 43.518 1.00 32.78 267 THR A O 1
ATOM 2146 N N . ASP A 1 268 ? -12.181 13.444 45.682 1.00 37.41 268 ASP A N 1
ATOM 2147 C CA . ASP A 1 268 ? -12.573 14.683 46.366 1.00 37.41 268 ASP A CA 1
ATOM 2148 C C . ASP A 1 268 ? -11.951 16.003 45.885 1.00 37.41 268 ASP A C 1
ATOM 2150 O O . ASP A 1 268 ? -10.721 16.050 45.643 1.00 37.41 268 ASP A O 1
#

Foldseek 3Di:
DVCVVVVAAEEEEEDAPDPVVVVVCVVVNHHYHYQHDHNDDQALVPPRLLVSLVVVVVVVDQEYEYDDQDPNVVQSSLVNCQVVVVAAASHEYEYEHACVCLQPVDPPRDTRHKYKYKHLFQLVQQDPVPPPDDCPPDDSVRSQVVQQVVQLVCVQVVVVDDDPPDDDDPCRDPCDPVNSQCCLAPPPDWDQTRSGTAHDHNPDPDRQWGKMWMWIDNPDIDTQWIWTGDRNRTDTDGVDDDPPPPPDDPPPPDPPDDDPDDPDPDDD

Sequence (268 aa):
ATVKTLGWTDVAFLAQDDFSPVLSLRHEKLQVWPLRLPNMISTSSDSELQRILIELRESEREKCILHSNNRNVVMNVLKAANHLHLLHHSIDWFISYPDFEDFVGGDGKAWAGSLYGLQLLRQDKIPTNISHLYFGNISRLDLGLAVDVVGLLRDILWSETGDCSRDRLVNDYVITSEAFSWQLKNRSTTYQGALGQYTWDKHSNFRTNFTIDVLKYSGNVTKLGTITFDLGVPNVTLQYQQPSVTKGHTTKVFGQDEILRIATKQTD

Secondary structure (DSSP, 8-state):
-HHHHTT--EEEEEESS--HHHHHHHHTT-EEEEEEPPS---STT-HHHHHHHHHHHHTT-SEEEEE-S-HHHHHHHHHHHHHTT-SSTT-EEEE--SBTHHHHSSTT---SSEEEEEE---GGGS-TTTTTTS-TTS-HHHHHHHHHHHHHHHHHHHHH---TTSPPPTT-----HHHHHHHHHH-SS-EEETTEEEEE-SS-SSEEEEEEEEEEESSSEEEEEEEEEETTEEEEEE--------S------S-TT-----------

Organism: NCBI:txid1028688

Radius of gyration: 23.53 Å; chains: 1; bounding box: 64×35×79 Å

pLDDT: mean 76.76, std 19.62, range [26.86, 97.19]

InterPro domains:
  IPR028082 Periplasmic binding protein-like I [SSF53822] (2-226)